Protein AF-A0A7N2MHR4-F1 (afdb_monomer_lite)

Foldseek 3Di:
DDLVPFALAEEEEEAQVQAPLSVVVVVLDDDPVDHLSYDYYYDDPVDLPDPPPVGQHQEYEADQGPAHDPCQVLRLLSQHAYEYADHPDDDPVNLPQADLQQHPYAHSVPRSNSSSLVSVVCVVVVVSSNRNHDDDDPPDDRDDLSVLQVPDDDPSNVVSVVPPDPDDDPDDPDPDDRPDDPVVVVVRVVSSVVSNVVSVD

Secondary structure (DSSP, 8-state):
--GGGSEEEEEEEE-GGG-HHHHHHGGGS-BTTB--SEEEEE--TT--------S-EEEEEE---SS--THHHHHHHTTSEEEEE--S---TTGGGPPBTTTBEEE-STTHHHHHHHHHHHHHH-HHHHGGG-----TTPPP--HHHHHSS--HHHHHHHHHTS--S--SSPPP-PPPSS-HHHHHHHHHHHHHHHHTT--

Structure (mmCIF, N/CA/C/O backbone):
data_AF-A0A7N2MHR4-F1
#
_entry.id   AF-A0A7N2MHR4-F1
#
loop_
_atom_site.group_PDB
_atom_site.id
_atom_site.type_symbol
_atom_site.label_atom_id
_atom_site.label_alt_id
_atom_site.label_comp_id
_atom_site.label_asym_id
_atom_site.label_entity_id
_atom_site.label_seq_id
_atom_site.pdbx_PDB_ins_code
_atom_site.Cartn_x
_atom_site.Cartn_y
_atom_site.Cartn_z
_atom_site.occupancy
_atom_site.B_iso_or_equiv
_atom_site.auth_seq_id
_atom_site.auth_comp_id
_atom_site.auth_asym_id
_atom_site.auth_atom_id
_atom_site.pdbx_PDB_model_num
ATOM 1 N N . MET A 1 1 ? -8.030 -20.738 -1.170 1.00 57.34 1 MET A N 1
ATOM 2 C CA . MET A 1 1 ? -8.748 -20.205 0.009 1.00 57.34 1 MET A CA 1
ATOM 3 C C . MET A 1 1 ? -9.613 -19.041 -0.451 1.00 57.34 1 MET A C 1
ATOM 5 O O . MET A 1 1 ? -9.134 -18.249 -1.255 1.00 57.34 1 MET A O 1
ATOM 9 N N . GLY A 1 2 ? -10.882 -18.971 -0.039 1.00 70.38 2 GLY A N 1
ATOM 10 C CA . GLY A 1 2 ? -11.762 -17.861 -0.424 1.00 70.38 2 GLY A CA 1
ATOM 11 C C . GLY A 1 2 ? -11.325 -16.549 0.233 1.00 70.38 2 GLY A C 1
ATOM 12 O O . GLY A 1 2 ? -10.837 -16.568 1.359 1.00 70.38 2 GLY A O 1
ATOM 13 N N . TRP A 1 3 ? -11.506 -15.416 -0.452 1.00 78.31 3 TRP A N 1
ATOM 14 C CA . TRP A 1 3 ? -11.105 -14.090 0.045 1.00 78.31 3 TRP A CA 1
ATOM 15 C C . TRP A 1 3 ? -11.616 -13.784 1.458 1.00 78.31 3 TRP A C 1
ATOM 17 O O . TRP A 1 3 ? -10.877 -13.288 2.297 1.00 78.31 3 TRP A O 1
ATOM 27 N N . MET A 1 4 ? -12.871 -14.135 1.734 1.00 82.88 4 MET A N 1
ATOM 28 C CA . MET A 1 4 ? -13.536 -13.855 3.010 1.00 82.88 4 MET A CA 1
ATOM 29 C C . MET A 1 4 ? -12.957 -14.635 4.199 1.00 82.88 4 MET A C 1
ATOM 31 O O . MET A 1 4 ? -13.260 -14.291 5.336 1.00 82.88 4 MET A O 1
ATOM 35 N N . ALA A 1 5 ? -12.150 -15.669 3.939 1.00 82.81 5 ALA A N 1
ATOM 36 C CA . ALA A 1 5 ? -11.476 -16.480 4.952 1.00 82.81 5 ALA A CA 1
ATOM 37 C C . ALA A 1 5 ? -10.029 -16.021 5.222 1.00 82.81 5 ALA A C 1
ATOM 39 O O . ALA A 1 5 ? -9.296 -16.703 5.932 1.00 82.81 5 ALA A O 1
ATOM 40 N N . ARG A 1 6 ? -9.596 -14.915 4.605 1.00 85.88 6 ARG A N 1
ATOM 41 C CA . ARG A 1 6 ? -8.273 -14.318 4.818 1.00 85.88 6 ARG A CA 1
ATOM 42 C C . ARG A 1 6 ? -8.238 -13.502 6.110 1.00 85.88 6 ARG A C 1
ATOM 44 O O . ARG A 1 6 ? -9.274 -13.055 6.596 1.00 85.88 6 ARG A O 1
ATOM 51 N N . GLU A 1 7 ? -7.033 -13.289 6.628 1.00 88.19 7 GLU A N 1
ATOM 52 C CA . GLU A 1 7 ? -6.818 -12.569 7.884 1.00 88.19 7 GLU A CA 1
ATOM 53 C C . GLU A 1 7 ? -7.174 -11.083 7.713 1.00 88.19 7 GLU A C 1
ATOM 55 O O . GLU A 1 7 ? -6.617 -10.441 6.817 1.00 88.19 7 GLU A O 1
ATOM 60 N N . PRO A 1 8 ? -8.055 -10.502 8.545 1.00 92.62 8 PRO A N 1
ATOM 61 C CA . PRO A 1 8 ? -8.540 -9.129 8.406 1.00 92.62 8 PRO A CA 1
ATOM 62 C C . PRO A 1 8 ? -7.527 -8.067 8.880 1.00 92.62 8 PRO A C 1
ATOM 64 O O . PRO A 1 8 ? -7.922 -7.041 9.428 1.00 92.62 8 PRO A O 1
ATOM 67 N N . TYR A 1 9 ? -6.232 -8.304 8.658 1.00 91.38 9 TYR A N 1
ATOM 68 C CA . TYR A 1 9 ? -5.116 -7.428 9.021 1.00 91.38 9 TYR A CA 1
ATOM 69 C C . TYR A 1 9 ? -4.382 -6.909 7.785 1.00 91.38 9 TYR A C 1
ATOM 71 O O . TYR A 1 9 ? -4.329 -7.563 6.733 1.00 91.38 9 TYR A O 1
ATOM 79 N N . ALA A 1 10 ? -3.774 -5.733 7.934 1.00 92.81 10 ALA A N 1
ATOM 80 C CA . ALA A 1 10 ? -2.795 -5.232 6.989 1.00 92.81 10 ALA A CA 1
ATOM 81 C C . ALA A 1 10 ? -1.430 -5.872 7.221 1.00 92.81 10 ALA A C 1
ATOM 83 O O . ALA A 1 10 ? -0.998 -6.058 8.351 1.00 92.81 10 ALA A O 1
ATOM 84 N N . TYR A 1 11 ? -0.738 -6.203 6.138 1.00 91.25 11 TYR A N 1
ATOM 85 C CA . TYR A 1 11 ? 0.554 -6.870 6.193 1.00 91.25 11 TYR A CA 1
ATOM 86 C C . TYR A 1 11 ? 1.609 -6.100 5.409 1.00 91.25 11 TYR A C 1
ATOM 88 O O . TYR A 1 11 ? 1.387 -5.713 4.257 1.00 91.25 11 TYR A O 1
ATOM 96 N N . TRP A 1 12 ? 2.788 -5.960 6.010 1.00 90.81 12 TRP A N 1
ATOM 97 C CA . TRP A 1 12 ? 3.992 -5.507 5.330 1.00 90.81 12 TRP A CA 1
ATOM 98 C C . TRP A 1 12 ? 5.206 -6.331 5.738 1.00 90.81 12 TRP A C 1
ATOM 100 O O . TRP A 1 12 ? 5.382 -6.685 6.906 1.00 90.81 12 TRP A O 1
ATOM 110 N N . LYS A 1 13 ? 6.096 -6.564 4.776 1.00 85.62 13 LYS A N 1
ATOM 111 C CA . LYS A 1 13 ? 7.422 -7.114 5.027 1.00 85.62 13 LYS A CA 1
ATOM 112 C C . LYS A 1 13 ? 8.440 -6.478 4.093 1.00 85.62 13 LYS A C 1
ATOM 114 O O . LYS A 1 13 ? 8.203 -6.380 2.891 1.00 85.62 13 LYS A O 1
ATOM 119 N N . GLY A 1 14 ? 9.589 -6.088 4.630 1.00 81.00 14 GLY A N 1
ATOM 120 C CA . GLY A 1 14 ? 10.679 -5.552 3.821 1.00 81.00 14 GLY A CA 1
ATOM 121 C C . GLY A 1 14 ? 11.867 -5.093 4.651 1.00 81.00 14 GLY A C 1
ATOM 122 O O . GLY A 1 14 ? 11.859 -5.188 5.873 1.00 81.00 14 GLY A O 1
ATOM 123 N N . ASN A 1 15 ? 12.910 -4.603 3.983 1.00 83.81 15 ASN A N 1
ATOM 124 C CA . ASN A 1 15 ? 14.081 -4.039 4.652 1.00 83.81 15 ASN A CA 1
ATOM 125 C C . ASN A 1 15 ? 13.785 -2.584 5.082 1.00 83.81 15 ASN A C 1
ATOM 127 O O . ASN A 1 15 ? 13.625 -1.737 4.198 1.00 83.81 15 ASN A O 1
ATOM 131 N N . PRO A 1 16 ? 13.695 -2.266 6.390 1.00 85.12 16 PRO A N 1
ATOM 132 C CA . PRO A 1 16 ? 13.439 -0.904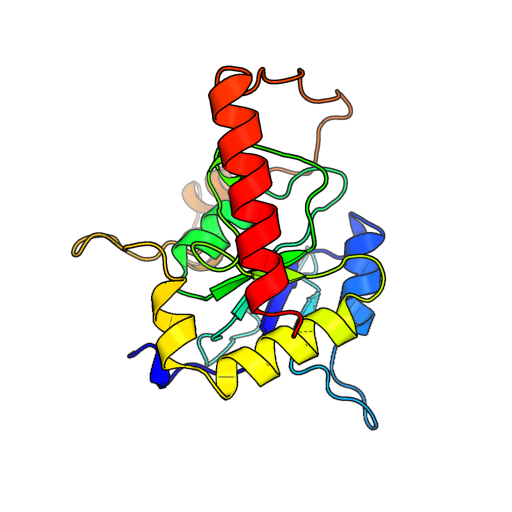 6.851 1.00 85.12 16 PRO A CA 1
ATOM 133 C C . PRO A 1 16 ? 14.675 0.003 6.769 1.00 85.12 16 PRO A C 1
ATOM 135 O O . PRO A 1 16 ? 14.534 1.219 6.725 1.00 85.12 16 PRO A O 1
ATOM 138 N N . SER A 1 17 ? 15.889 -0.549 6.699 1.00 82.88 17 SER A N 1
ATOM 139 C CA . SER A 1 17 ? 17.135 0.229 6.725 1.00 82.88 17 SER A CA 1
ATOM 140 C C . SER A 1 17 ? 17.367 1.070 5.467 1.00 82.88 17 SER A C 1
ATOM 142 O O . SER A 1 17 ? 18.195 1.972 5.487 1.00 82.88 17 SER A O 1
ATOM 144 N N . VAL A 1 18 ? 16.636 0.805 4.380 1.00 81.31 18 VAL A N 1
ATOM 145 C CA . VAL A 1 18 ? 16.833 1.477 3.083 1.00 81.31 18 VAL A CA 1
ATOM 146 C C . VAL A 1 18 ? 16.156 2.849 2.979 1.00 81.31 18 VAL A C 1
ATOM 148 O O . VAL A 1 18 ? 16.455 3.596 2.049 1.00 81.31 18 VAL A O 1
ATOM 151 N N . ALA A 1 19 ? 15.211 3.177 3.871 1.00 84.19 19 ALA A N 1
ATOM 152 C CA . ALA A 1 19 ? 14.485 4.447 3.826 1.00 84.19 19 ALA A CA 1
ATOM 153 C C . ALA A 1 19 ? 13.835 4.811 5.165 1.00 84.19 19 ALA A C 1
ATOM 155 O O . ALA A 1 19 ? 13.233 3.957 5.817 1.00 84.19 19 ALA A O 1
ATOM 156 N N . LEU A 1 20 ? 13.859 6.101 5.517 1.00 86.56 20 LEU A N 1
ATOM 157 C CA . LEU A 1 20 ? 13.240 6.623 6.742 1.00 86.56 20 LEU A CA 1
ATOM 158 C C . LEU A 1 20 ? 11.740 6.296 6.821 1.00 86.56 20 LEU A C 1
ATOM 160 O O . LEU A 1 20 ? 11.267 5.835 7.854 1.00 86.56 20 LEU A O 1
ATOM 164 N N . ILE A 1 21 ? 11.009 6.432 5.711 1.00 88.12 21 ILE A N 1
ATOM 165 C CA . ILE A 1 21 ? 9.566 6.148 5.656 1.00 88.12 21 ILE A CA 1
ATOM 166 C C . ILE A 1 21 ? 9.244 4.692 6.051 1.00 88.12 21 ILE A C 1
ATOM 168 O O . ILE A 1 21 ? 8.245 4.428 6.721 1.00 88.12 21 ILE A O 1
ATOM 172 N N . LYS A 1 22 ? 10.127 3.739 5.716 1.00 89.81 22 LYS A N 1
ATOM 173 C CA . LYS A 1 22 ? 9.984 2.330 6.109 1.00 89.81 22 LYS A CA 1
ATOM 174 C C . LYS A 1 22 ? 10.321 2.107 7.580 1.00 89.81 22 LYS A C 1
ATOM 176 O O . LYS A 1 22 ? 9.670 1.289 8.222 1.00 89.81 22 LYS A O 1
ATOM 181 N N . GLN A 1 23 ? 11.292 2.838 8.130 1.00 88.31 23 GLN A N 1
ATOM 182 C CA . GLN A 1 23 ? 11.566 2.819 9.573 1.00 88.31 23 GLN A CA 1
ATOM 183 C C . GLN A 1 23 ? 10.373 3.350 10.371 1.00 88.31 23 GLN A C 1
ATOM 185 O O . GLN A 1 23 ? 10.037 2.804 11.418 1.00 88.31 23 GLN A O 1
ATOM 190 N N . GLU A 1 24 ? 9.696 4.381 9.869 1.00 91.88 24 GLU A N 1
ATOM 191 C CA . GLU A 1 24 ? 8.474 4.892 10.488 1.00 91.88 24 GLU A CA 1
ATOM 192 C C . GLU A 1 24 ? 7.329 3.881 10.435 1.00 91.88 24 GLU A C 1
ATOM 194 O O . GLU A 1 24 ? 6.620 3.735 11.427 1.00 91.88 24 GLU A O 1
ATOM 199 N N . LEU A 1 25 ? 7.177 3.139 9.331 1.00 92.31 25 LEU A N 1
ATOM 200 C CA . LEU A 1 25 ? 6.158 2.089 9.223 1.00 92.31 25 LEU A CA 1
ATOM 201 C C . LEU A 1 25 ? 6.332 0.994 10.288 1.00 92.31 25 LEU A C 1
ATOM 203 O O . LEU A 1 25 ? 5.337 0.462 10.775 1.00 92.31 25 LEU A O 1
ATOM 207 N N . MET A 1 26 ? 7.567 0.695 10.710 1.00 91.00 26 MET A N 1
ATOM 208 C CA . MET A 1 26 ? 7.822 -0.270 11.792 1.00 91.00 26 MET A CA 1
ATOM 209 C C . MET A 1 26 ? 7.149 0.124 13.114 1.00 91.00 26 MET A C 1
ATOM 211 O O . MET A 1 26 ? 6.826 -0.751 13.914 1.00 91.00 26 MET A O 1
ATOM 215 N N . LYS A 1 27 ? 6.894 1.420 13.337 1.00 91.00 27 LYS A N 1
ATOM 216 C CA . LYS A 1 27 ? 6.197 1.924 14.532 1.00 91.00 27 LYS A CA 1
ATOM 217 C C . LYS A 1 27 ? 4.695 1.619 14.520 1.00 91.00 27 LYS A C 1
ATOM 219 O O . LYS A 1 27 ? 4.046 1.781 15.546 1.00 91.00 27 LYS A O 1
ATOM 224 N N . CYS A 1 28 ? 4.145 1.184 13.384 1.00 91.25 28 CYS A N 1
ATOM 225 C CA . CYS A 1 28 ? 2.746 0.779 13.266 1.00 91.25 28 CYS A CA 1
ATOM 226 C C . CYS A 1 28 ? 2.506 -0.685 13.669 1.00 91.25 28 CYS A C 1
ATOM 228 O O . CYS A 1 28 ? 1.385 -1.165 13.525 1.00 91.25 28 CYS A O 1
ATOM 230 N N . ASN A 1 29 ? 3.529 -1.409 14.130 1.00 87.12 29 ASN A N 1
ATOM 231 C CA . ASN A 1 29 ? 3.339 -2.757 14.654 1.00 87.12 29 ASN A CA 1
ATOM 232 C C . ASN A 1 29 ? 2.579 -2.727 15.994 1.00 87.12 29 ASN A C 1
ATOM 234 O O . ASN A 1 29 ? 2.545 -1.695 16.670 1.00 87.12 29 ASN A O 1
ATOM 238 N N . VAL A 1 30 ? 1.983 -3.857 16.377 1.00 85.88 30 VAL A N 1
ATOM 239 C CA . VAL A 1 30 ? 1.243 -3.974 17.641 1.00 85.88 30 VAL A CA 1
ATOM 240 C C . VAL A 1 30 ? 2.148 -3.693 18.848 1.00 85.88 30 VAL A C 1
ATOM 242 O O . VAL A 1 30 ? 3.310 -4.104 18.887 1.00 85.88 30 VAL A O 1
ATOM 245 N N . SER A 1 31 ? 1.603 -2.986 19.832 1.00 83.88 31 SER A N 1
ATOM 246 C CA . SER A 1 31 ? 2.209 -2.735 21.144 1.00 83.88 31 SER A CA 1
ATOM 247 C C . SER A 1 31 ? 1.196 -3.058 22.244 1.00 83.88 31 SER A C 1
ATOM 249 O O . SER A 1 31 ? 0.004 -3.146 21.953 1.00 83.88 31 SER A O 1
ATOM 251 N N . ASP A 1 32 ? 1.639 -3.172 23.499 1.00 79.50 32 ASP A N 1
ATOM 252 C CA . ASP A 1 32 ? 0.784 -3.574 24.633 1.00 79.50 32 ASP A CA 1
ATOM 253 C C . ASP A 1 32 ? -0.496 -2.731 24.785 1.00 79.50 32 ASP A C 1
ATOM 255 O O . ASP A 1 32 ? -1.523 -3.231 25.236 1.00 79.50 32 ASP A O 1
ATOM 259 N N . ASN A 1 33 ? -0.449 -1.461 24.371 1.00 83.06 33 ASN A N 1
ATOM 260 C CA . ASN A 1 33 ? -1.549 -0.509 24.529 1.00 83.06 33 ASN A CA 1
ATOM 261 C C . ASN A 1 33 ? -2.212 -0.097 23.206 1.00 83.06 33 ASN A C 1
ATOM 263 O O . ASN A 1 33 ? -3.193 0.645 23.227 1.00 83.06 33 ASN A O 1
ATOM 267 N N . GLN A 1 34 ? -1.670 -0.507 22.055 1.00 87.88 34 GLN A N 1
ATOM 268 C CA . GLN A 1 34 ? -2.110 0.005 20.758 1.00 87.88 34 GLN A CA 1
ATOM 269 C C . GLN A 1 34 ? -1.962 -1.047 19.659 1.00 87.88 34 GLN A C 1
ATOM 271 O O . GLN A 1 34 ? -0.847 -1.465 19.336 1.00 87.88 34 GLN A O 1
ATOM 276 N N . ASP A 1 35 ? -3.089 -1.378 19.025 1.00 91.00 35 ASP A N 1
ATOM 277 C CA . ASP A 1 35 ? -3.151 -2.187 17.809 1.00 91.00 35 ASP A CA 1
ATOM 278 C C . ASP A 1 35 ? -3.680 -1.363 16.622 1.00 91.00 35 ASP A C 1
ATOM 280 O O . ASP A 1 35 ? -4.810 -0.848 16.613 1.00 91.00 35 ASP A O 1
ATOM 284 N N . TRP A 1 36 ? -2.834 -1.234 15.602 1.00 91.31 36 TRP A N 1
ATOM 285 C CA . TRP A 1 36 ? -3.125 -0.544 14.345 1.00 91.31 36 TRP A CA 1
ATOM 286 C C . TRP A 1 36 ? -3.769 -1.449 13.286 1.00 91.31 36 TRP A C 1
ATOM 288 O O . TRP A 1 36 ? -3.970 -1.008 12.157 1.00 91.31 36 TRP A O 1
ATOM 298 N N . ASN A 1 37 ? -4.090 -2.697 13.633 1.00 92.88 37 ASN A N 1
ATOM 299 C CA . ASN A 1 37 ? -4.540 -3.741 12.716 1.00 92.88 37 ASN A CA 1
ATOM 300 C C . ASN A 1 37 ? -3.540 -4.000 11.578 1.00 92.88 37 ASN A C 1
ATOM 302 O O . ASN A 1 37 ? -3.910 -4.267 10.430 1.00 92.88 37 ASN A O 1
ATOM 306 N N . ALA A 1 38 ? -2.249 -3.903 11.908 1.00 92.62 38 ALA A N 1
ATOM 307 C CA . ALA A 1 38 ? -1.143 -4.026 10.973 1.00 92.62 38 ALA A CA 1
ATOM 308 C C . ALA A 1 38 ? -0.031 -4.924 11.531 1.00 92.62 38 ALA A C 1
ATOM 310 O O . ALA A 1 38 ? 0.484 -4.702 12.623 1.00 92.62 38 ALA A O 1
ATOM 311 N N . SER A 1 39 ? 0.380 -5.913 10.743 1.00 90.62 39 SER A N 1
ATOM 312 C CA . SER A 1 39 ? 1.519 -6.785 11.015 1.00 90.62 39 SER A CA 1
ATOM 313 C C . SER A 1 39 ? 2.690 -6.379 10.120 1.00 90.62 39 SER A C 1
ATOM 315 O O . SER A 1 39 ? 2.665 -6.586 8.902 1.00 90.62 39 SER A O 1
ATOM 317 N N . VAL A 1 40 ? 3.714 -5.774 10.724 1.00 90.06 40 VAL A N 1
ATOM 318 C CA . VAL A 1 40 ? 4.854 -5.178 10.013 1.00 90.06 40 VAL A CA 1
ATOM 319 C C . VAL A 1 40 ? 6.139 -5.910 10.401 1.00 90.06 40 VAL A C 1
ATOM 321 O O . VAL A 1 40 ? 6.545 -5.894 11.560 1.00 90.06 40 VAL A O 1
ATOM 324 N N . TYR A 1 41 ? 6.799 -6.543 9.428 1.00 84.88 41 TYR A N 1
ATOM 325 C CA . TYR A 1 41 ? 7.979 -7.380 9.664 1.00 84.88 41 TYR A CA 1
ATOM 326 C C . TYR A 1 41 ? 9.228 -6.854 8.952 1.00 84.88 41 TYR A C 1
ATOM 328 O O . TYR A 1 41 ? 9.231 -6.627 7.741 1.00 84.88 41 TYR A O 1
ATOM 336 N N . ALA A 1 42 ? 10.335 -6.740 9.687 1.00 81.75 42 ALA A N 1
ATOM 337 C CA . ALA A 1 42 ? 11.634 -6.440 9.099 1.00 81.75 42 ALA A CA 1
ATOM 338 C C . ALA A 1 42 ? 12.225 -7.692 8.428 1.00 81.75 42 ALA A C 1
ATOM 340 O O . ALA A 1 42 ? 12.323 -8.757 9.038 1.00 81.75 42 ALA A O 1
ATOM 341 N N . GLN A 1 43 ? 12.642 -7.566 7.170 1.00 72.25 43 GLN A N 1
ATOM 342 C CA . GLN A 1 43 ? 13.395 -8.594 6.459 1.00 72.25 43 GLN A CA 1
ATOM 343 C C . GLN A 1 43 ? 14.894 -8.328 6.616 1.00 72.25 43 GLN A C 1
ATOM 345 O O . GLN A 1 43 ? 15.416 -7.356 6.071 1.00 72.25 43 GLN A O 1
ATOM 350 N N . VAL A 1 44 ? 15.575 -9.202 7.360 1.00 61.56 44 VAL A N 1
ATOM 351 C CA . VAL A 1 44 ? 17.025 -9.136 7.592 1.00 61.56 44 VAL A CA 1
ATOM 352 C C . VAL A 1 44 ? 17.754 -9.918 6.492 1.00 61.56 44 VAL A C 1
ATOM 354 O O . VAL A 1 44 ? 17.375 -11.040 6.162 1.00 61.56 44 VAL A O 1
ATOM 357 N N . ALA A 1 45 ? 18.803 -9.325 5.913 1.00 51.69 45 ALA A N 1
ATOM 358 C CA . ALA A 1 45 ? 19.509 -9.819 4.721 1.00 51.69 45 ALA A CA 1
ATOM 359 C C . ALA A 1 45 ? 20.084 -11.248 4.841 1.00 51.69 45 ALA A C 1
ATOM 361 O O . ALA A 1 45 ? 20.287 -11.918 3.833 1.00 51.69 45 ALA A O 1
ATOM 362 N N . THR A 1 46 ? 20.326 -11.732 6.058 1.00 43.94 46 THR A N 1
ATOM 363 C CA . THR A 1 46 ? 20.923 -13.050 6.333 1.00 43.94 46 THR A CA 1
ATOM 364 C C . THR A 1 46 ? 19.908 -14.188 6.428 1.00 43.94 46 THR A C 1
ATOM 366 O O . THR A 1 46 ? 20.296 -15.352 6.481 1.00 43.94 46 THR A O 1
ATOM 369 N N . SER A 1 47 ? 18.608 -13.889 6.426 1.00 44.97 47 SER A N 1
ATOM 370 C CA . SER A 1 47 ? 17.538 -14.872 6.600 1.00 44.97 47 SER A CA 1
ATOM 371 C C . SER A 1 47 ? 16.522 -14.770 5.458 1.00 44.97 47 SER A C 1
ATOM 373 O O . SER A 1 47 ? 15.508 -14.084 5.541 1.00 44.97 47 SER A O 1
ATOM 375 N N . ILE A 1 48 ? 16.751 -15.539 4.383 1.00 45.84 48 ILE A N 1
ATOM 376 C CA . ILE A 1 48 ? 15.690 -15.902 3.413 1.00 45.84 48 ILE A CA 1
ATOM 377 C C . ILE A 1 48 ? 14.720 -16.924 4.050 1.00 45.84 48 ILE A C 1
ATOM 379 O O . ILE A 1 48 ? 13.789 -17.418 3.417 1.00 45.84 48 ILE A O 1
ATOM 383 N N . THR A 1 49 ? 14.896 -17.261 5.330 1.00 43.22 49 THR A N 1
ATOM 384 C CA . THR A 1 49 ? 13.885 -17.982 6.093 1.00 43.22 49 THR A CA 1
ATOM 385 C C . THR A 1 49 ? 12.620 -17.141 6.136 1.00 43.22 49 THR A C 1
ATOM 387 O O . THR A 1 49 ? 12.583 -16.046 6.699 1.00 43.22 49 THR A O 1
ATOM 390 N N . ARG A 1 50 ? 11.568 -17.668 5.502 1.00 47.38 50 ARG A N 1
ATOM 391 C CA . ARG A 1 50 ? 10.193 -17.219 5.701 1.00 47.38 50 ARG A CA 1
ATOM 392 C C . ARG A 1 50 ? 9.981 -17.005 7.210 1.00 47.38 50 ARG A C 1
ATOM 394 O O . ARG A 1 50 ? 10.105 -17.983 7.945 1.00 47.38 50 ARG A O 1
ATOM 401 N N . PRO A 1 51 ? 9.561 -15.824 7.698 1.00 49.22 51 PRO A N 1
ATOM 402 C CA . PRO A 1 51 ? 8.528 -15.870 8.712 1.00 49.22 51 PRO A CA 1
ATOM 403 C C . PRO A 1 51 ? 7.375 -16.592 8.014 1.00 49.22 51 PRO A C 1
ATOM 405 O O . PRO A 1 51 ? 6.801 -16.075 7.055 1.00 49.22 51 PRO A O 1
ATOM 408 N N . TYR A 1 52 ? 7.180 -17.865 8.352 1.00 46.31 52 TYR A N 1
ATOM 409 C CA . TYR A 1 52 ? 6.034 -18.622 7.881 1.00 46.31 52 TYR A CA 1
ATOM 410 C C . TYR A 1 52 ? 4.812 -17.843 8.351 1.00 46.31 52 TYR A C 1
ATOM 412 O O . TYR A 1 52 ? 4.554 -17.778 9.548 1.00 46.31 52 TYR A O 1
ATOM 420 N N . VAL A 1 53 ? 4.133 -17.169 7.425 1.00 54.41 53 VAL A N 1
ATOM 421 C CA . VAL A 1 53 ? 2.854 -16.532 7.707 1.00 54.41 53 VAL A CA 1
ATOM 422 C C . VAL A 1 53 ? 1.816 -17.605 7.378 1.00 54.41 53 VAL A C 1
ATOM 424 O O . VAL A 1 53 ? 1.624 -17.893 6.196 1.00 54.41 53 VAL A O 1
ATOM 427 N N . PRO A 1 54 ? 1.204 -18.275 8.375 1.00 57.75 54 PRO A N 1
ATOM 428 C CA . PRO A 1 54 ? 0.260 -19.370 8.129 1.00 57.75 54 PRO A CA 1
ATOM 429 C C . PRO A 1 54 ? -1.035 -18.907 7.449 1.00 57.75 54 PRO A C 1
ATOM 431 O O . PRO A 1 54 ? -1.882 -19.729 7.108 1.00 57.75 54 PRO A O 1
ATOM 434 N N . TYR A 1 55 ? -1.198 -17.598 7.262 1.00 70.19 55 TYR A N 1
ATOM 435 C CA . TYR A 1 55 ? -2.405 -16.952 6.784 1.00 70.19 55 TYR A CA 1
ATOM 436 C C . TYR A 1 55 ? -2.112 -16.028 5.600 1.00 70.19 55 TYR A C 1
ATOM 438 O O . TYR A 1 55 ? -1.024 -15.470 5.449 1.00 70.19 55 TYR A O 1
ATOM 446 N N . THR A 1 56 ? -3.115 -15.849 4.742 1.00 80.12 56 THR A N 1
ATOM 447 C CA . THR A 1 56 ? -3.078 -14.845 3.676 1.00 80.12 56 THR A CA 1
ATOM 448 C C . THR A 1 56 ? -3.768 -13.576 4.180 1.00 80.12 56 THR A C 1
ATOM 450 O O . THR A 1 56 ? -4.915 -13.683 4.611 1.00 80.12 56 THR A O 1
ATOM 453 N N . PRO A 1 57 ? -3.127 -12.396 4.142 1.00 86.12 57 PRO A N 1
ATOM 454 C CA . PRO A 1 57 ? -3.715 -11.160 4.656 1.00 86.12 57 PRO A CA 1
ATOM 455 C C . PRO A 1 57 ? -4.744 -10.553 3.693 1.00 86.12 57 PRO A C 1
ATOM 457 O O . PRO A 1 57 ? -4.627 -10.678 2.465 1.00 86.12 57 PRO A O 1
ATOM 460 N N . MET A 1 58 ? -5.733 -9.853 4.250 1.00 88.75 58 MET A N 1
ATOM 461 C CA . MET A 1 58 ? -6.734 -9.096 3.495 1.00 88.75 58 MET A CA 1
ATOM 462 C C . MET A 1 58 ? -6.194 -7.771 2.940 1.00 88.75 58 MET A C 1
ATOM 464 O O . MET A 1 58 ? -6.687 -7.271 1.931 1.00 88.75 58 MET A O 1
ATOM 468 N N . TYR A 1 59 ? -5.161 -7.201 3.548 1.00 91.31 59 TYR A N 1
A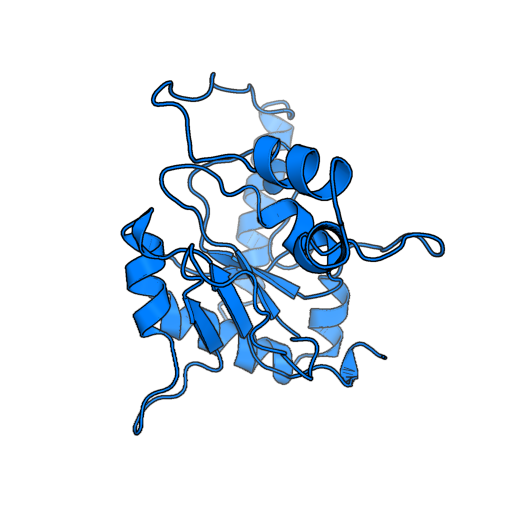TOM 469 C CA . TYR A 1 59 ? -4.587 -5.950 3.067 1.00 91.31 59 TYR A CA 1
ATOM 470 C C . TYR A 1 59 ? -3.074 -6.099 2.973 1.00 91.31 59 TYR A C 1
ATOM 472 O O . TYR A 1 59 ? -2.432 -6.664 3.860 1.00 91.31 59 TYR A O 1
ATOM 480 N N . LYS A 1 60 ? -2.493 -5.620 1.877 1.00 91.25 60 LYS A N 1
ATOM 481 C CA . LYS A 1 60 ? -1.043 -5.568 1.692 1.00 91.25 60 LYS A CA 1
ATOM 482 C C . LYS A 1 60 ? -0.622 -4.123 1.530 1.00 91.25 60 LYS A C 1
ATOM 484 O O . LYS A 1 60 ? -1.136 -3.414 0.669 1.00 91.25 60 LYS A O 1
ATOM 489 N N . ILE A 1 61 ? 0.312 -3.708 2.374 1.00 92.81 61 ILE A N 1
ATOM 490 C CA . ILE A 1 61 ? 0.791 -2.334 2.400 1.00 92.81 61 ILE A CA 1
ATOM 491 C C . ILE A 1 61 ? 1.891 -2.192 1.353 1.00 92.81 61 ILE A C 1
ATOM 493 O O . ILE A 1 61 ? 2.873 -2.934 1.370 1.00 92.81 61 ILE A O 1
ATOM 497 N N . TYR A 1 62 ? 1.740 -1.220 0.464 1.00 92.06 62 TYR A N 1
ATOM 498 C CA . TYR A 1 62 ? 2.819 -0.731 -0.378 1.00 92.06 62 TYR A CA 1
ATOM 499 C C . TYR A 1 62 ? 3.407 0.536 0.236 1.00 92.06 62 TYR A C 1
ATOM 501 O O . TYR A 1 62 ? 2.678 1.422 0.680 1.00 92.06 62 TYR A O 1
ATOM 509 N N . ILE A 1 63 ? 4.734 0.612 0.256 1.00 91.50 63 ILE A N 1
ATOM 510 C CA . ILE A 1 63 ? 5.475 1.778 0.720 1.00 91.50 63 ILE A CA 1
ATOM 511 C C . ILE A 1 63 ? 6.791 1.882 -0.048 1.00 91.50 63 ILE A C 1
ATOM 513 O O . ILE A 1 63 ? 7.494 0.889 -0.280 1.00 91.50 63 ILE A O 1
ATOM 517 N N . GLU A 1 64 ? 7.126 3.108 -0.420 1.00 88.31 64 GLU A N 1
ATOM 518 C CA . GLU A 1 64 ? 8.346 3.437 -1.144 1.00 88.31 64 GLU A CA 1
ATOM 519 C C . GLU A 1 64 ? 9.604 3.220 -0.291 1.00 88.31 64 GLU A C 1
ATOM 521 O O . GLU A 1 64 ? 9.560 3.076 0.933 1.00 88.31 64 GLU A O 1
ATOM 526 N N . GLY A 1 65 ? 10.747 3.121 -0.966 1.00 83.56 65 GLY A N 1
ATOM 527 C CA . GLY A 1 65 ? 12.069 3.081 -0.348 1.00 83.56 65 GLY A CA 1
ATOM 528 C C . GLY A 1 65 ? 12.802 4.398 -0.572 1.00 83.56 65 GLY A C 1
ATOM 529 O O . GLY A 1 65 ? 12.229 5.471 -0.430 1.00 83.56 65 GLY A O 1
ATOM 530 N N . SER A 1 66 ? 14.082 4.318 -0.938 1.00 78.69 66 SER A N 1
ATOM 531 C CA . SER A 1 66 ? 14.828 5.498 -1.392 1.00 78.69 66 SER A CA 1
ATOM 532 C C . SER A 1 66 ? 14.313 6.012 -2.754 1.00 78.69 66 SER A C 1
ATOM 534 O O . SER A 1 66 ? 14.541 7.166 -3.095 1.00 78.69 66 SER A O 1
ATOM 536 N N . ALA A 1 67 ? 13.584 5.167 -3.495 1.00 80.31 67 ALA A N 1
ATOM 537 C CA . ALA A 1 67 ? 12.799 5.491 -4.689 1.00 80.31 67 ALA A CA 1
ATOM 538 C C . ALA A 1 67 ? 11.506 4.635 -4.719 1.00 80.31 67 ALA A C 1
ATOM 540 O O . ALA A 1 67 ? 11.107 4.089 -3.680 1.00 80.31 67 ALA A O 1
ATOM 541 N N . TRP A 1 68 ? 10.880 4.460 -5.894 1.00 79.69 68 TRP A N 1
ATOM 542 C CA . TRP A 1 68 ? 9.782 3.497 -6.079 1.00 79.69 68 TRP A CA 1
ATOM 543 C C . TRP A 1 68 ? 10.204 2.090 -5.632 1.00 79.69 68 TRP A C 1
ATOM 545 O O . TRP A 1 68 ? 11.380 1.717 -5.701 1.00 79.69 68 TRP A O 1
ATOM 555 N N . SER A 1 69 ? 9.256 1.286 -5.143 1.00 80.50 69 SER A N 1
ATOM 556 C CA . SER A 1 69 ? 9.557 -0.078 -4.710 1.00 80.50 69 SER A CA 1
ATOM 557 C C . SER A 1 69 ? 9.013 -1.111 -5.690 1.00 80.50 69 SER A C 1
ATOM 559 O O . SER A 1 69 ? 7.817 -1.216 -5.921 1.00 80.50 69 SER A O 1
ATOM 561 N N . VAL A 1 70 ? 9.893 -2.000 -6.155 1.00 79.00 70 VAL A N 1
ATOM 562 C CA . VAL A 1 70 ? 9.542 -3.147 -7.015 1.00 79.00 70 VAL A CA 1
ATOM 563 C C . VAL A 1 70 ? 8.514 -4.105 -6.407 1.00 79.00 70 VAL A C 1
ATOM 565 O O . VAL A 1 70 ? 8.001 -4.977 -7.106 1.00 79.00 70 VAL A O 1
ATOM 568 N N . SER A 1 71 ? 8.247 -3.984 -5.103 1.00 79.69 71 SER A N 1
ATOM 569 C CA . SER A 1 71 ? 7.270 -4.797 -4.380 1.00 79.69 71 SER A CA 1
ATOM 570 C C . SER A 1 71 ? 5.831 -4.551 -4.843 1.00 79.69 71 SER A C 1
ATOM 572 O O . SER A 1 71 ? 4.999 -5.446 -4.696 1.00 79.69 71 SER A O 1
ATOM 574 N N . GLU A 1 72 ? 5.542 -3.399 -5.459 1.00 85.50 72 GLU A N 1
ATOM 575 C CA . GLU A 1 72 ? 4.184 -3.009 -5.847 1.00 85.50 72 GLU A CA 1
ATOM 576 C C . GLU A 1 72 ? 3.511 -4.019 -6.777 1.00 85.50 72 GLU A C 1
ATOM 578 O O . GLU A 1 72 ? 2.423 -4.513 -6.482 1.00 85.50 72 GLU A O 1
ATOM 583 N N . LYS A 1 73 ? 4.192 -4.408 -7.861 1.00 82.44 73 LYS A N 1
ATOM 584 C CA . LYS A 1 73 ? 3.661 -5.371 -8.840 1.00 82.44 73 LYS A CA 1
ATOM 585 C C . LYS A 1 73 ? 3.291 -6.712 -8.201 1.00 82.44 73 LYS A C 1
ATOM 587 O O . LYS A 1 73 ? 2.309 -7.337 -8.592 1.00 82.44 73 LYS A O 1
ATOM 592 N N . TYR A 1 74 ? 4.054 -7.143 -7.195 1.00 78.12 74 TYR A N 1
ATOM 593 C CA . TYR A 1 74 ? 3.774 -8.375 -6.463 1.00 78.12 74 TYR A CA 1
ATOM 594 C C . TYR A 1 74 ? 2.590 -8.195 -5.514 1.00 78.12 74 TYR A C 1
ATOM 596 O O . TYR A 1 74 ? 1.750 -9.083 -5.427 1.00 78.12 74 TYR A O 1
ATOM 604 N N . ILE A 1 75 ? 2.476 -7.043 -4.846 1.00 83.62 75 ILE A N 1
ATOM 605 C CA . ILE A 1 75 ? 1.330 -6.712 -3.989 1.00 83.62 75 ILE A CA 1
ATOM 606 C C . ILE A 1 75 ? 0.029 -6.738 -4.799 1.00 83.62 75 ILE A C 1
ATOM 608 O O . ILE A 1 75 ? -0.911 -7.431 -4.404 1.00 83.62 75 ILE A O 1
ATOM 612 N N . LEU A 1 76 ? 0.017 -6.087 -5.966 1.00 82.00 76 LEU A N 1
ATOM 613 C CA . LEU A 1 76 ? -1.130 -6.056 -6.879 1.00 82.00 76 LEU A CA 1
ATOM 614 C C . LEU A 1 76 ? -1.527 -7.458 -7.376 1.00 82.00 76 LEU A C 1
ATOM 616 O O . LEU A 1 76 ? -2.705 -7.730 -7.601 1.00 82.00 76 LEU A O 1
ATOM 620 N N . ALA A 1 77 ? -0.567 -8.379 -7.503 1.00 77.69 77 ALA A N 1
ATOM 621 C CA . ALA A 1 77 ? -0.826 -9.751 -7.935 1.00 77.69 77 ALA A CA 1
ATOM 622 C C . ALA A 1 77 ? -1.453 -10.648 -6.845 1.00 77.69 77 ALA A C 1
ATOM 624 O O . ALA A 1 77 ? -2.028 -11.693 -7.168 1.00 77.69 77 ALA A O 1
ATOM 625 N N . CYS A 1 78 ? -1.384 -10.263 -5.564 1.00 74.44 78 CYS A N 1
ATOM 626 C CA . CYS A 1 78 ? -1.714 -11.150 -4.441 1.00 74.44 78 CYS A CA 1
ATOM 627 C C . CYS A 1 78 ? -3.220 -11.351 -4.170 1.00 74.44 78 CYS A C 1
ATOM 629 O O . CYS A 1 78 ? -3.607 -11.956 -3.167 1.00 74.44 78 CYS A O 1
ATOM 631 N N . ASP A 1 79 ? -4.101 -10.814 -5.029 1.00 79.19 79 ASP A N 1
ATOM 632 C CA . ASP A 1 79 ? -5.560 -10.735 -4.799 1.00 79.19 79 ASP A CA 1
ATOM 633 C C . ASP A 1 79 ? -5.915 -10.139 -3.419 1.00 79.19 79 ASP A C 1
ATOM 635 O O . ASP A 1 79 ? -7.031 -10.312 -2.936 1.00 79.19 79 ASP A O 1
ATOM 639 N N . SER A 1 80 ? -4.955 -9.441 -2.794 1.00 86.00 80 SER A N 1
ATOM 640 C CA . SER A 1 80 ? -5.136 -8.672 -1.574 1.00 86.00 80 SER A CA 1
ATOM 641 C C . SER A 1 80 ? -5.507 -7.237 -1.889 1.00 86.00 80 SER A C 1
ATOM 643 O O . SER A 1 80 ? -5.185 -6.739 -2.964 1.00 86.00 80 SER A O 1
ATOM 645 N N . VAL A 1 81 ? -6.186 -6.564 -0.963 1.00 89.06 81 VAL A N 1
ATOM 646 C CA . VAL A 1 81 ? -6.444 -5.132 -1.120 1.00 89.06 81 VAL A CA 1
ATOM 647 C C . VAL A 1 81 ? -5.113 -4.409 -1.002 1.00 89.06 81 VAL A C 1
ATOM 649 O O . VAL A 1 81 ? -4.399 -4.563 -0.008 1.00 89.06 81 VAL A O 1
ATOM 652 N N . SER A 1 82 ? -4.77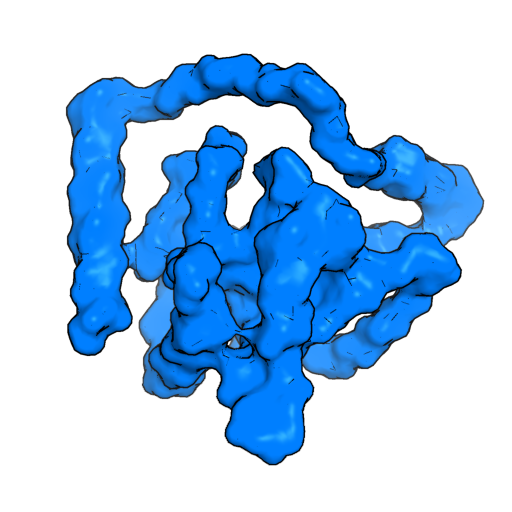5 -3.644 -2.030 1.00 90.62 82 SER A N 1
ATOM 653 C CA . SER A 1 82 ? -3.532 -2.887 -2.077 1.00 90.62 82 SER A CA 1
ATOM 654 C C . SER A 1 82 ? -3.711 -1.576 -1.319 1.00 90.62 82 SER A C 1
ATOM 656 O O . SER A 1 82 ? -4.402 -0.675 -1.792 1.00 90.62 82 SER A O 1
ATOM 658 N N . SER A 1 83 ? -3.100 -1.475 -0.142 1.00 92.19 83 SER A N 1
ATOM 659 C CA . SER A 1 83 ? -3.067 -0.261 0.675 1.00 92.19 83 SER A CA 1
ATOM 660 C C . SER A 1 83 ? -1.781 0.503 0.368 1.00 92.19 83 SER A C 1
ATOM 662 O O . SER A 1 83 ? -0.713 0.164 0.872 1.00 92.19 83 SER A O 1
ATOM 664 N N . LEU A 1 84 ? -1.859 1.504 -0.502 1.00 91.88 84 LEU A N 1
ATOM 665 C CA . LEU A 1 84 ? -0.711 2.272 -0.975 1.00 91.88 84 LEU A CA 1
ATOM 666 C C . LEU A 1 84 ? -0.486 3.472 -0.062 1.00 91.88 84 LEU A C 1
ATOM 668 O O . LEU A 1 84 ? -1.292 4.400 -0.054 1.00 91.88 84 LEU A O 1
ATOM 672 N N . VAL A 1 85 ? 0.628 3.489 0.675 1.00 91.44 85 VAL A N 1
ATOM 673 C CA . VAL A 1 85 ? 1.113 4.731 1.290 1.00 91.44 85 VAL A CA 1
ATOM 674 C C . VAL A 1 85 ? 1.374 5.716 0.162 1.00 91.44 85 VAL A C 1
ATOM 676 O O . VAL A 1 85 ? 2.117 5.380 -0.757 1.00 91.44 85 VAL A O 1
ATOM 679 N N . LYS A 1 86 ? 0.720 6.884 0.222 1.00 88.50 86 LYS A N 1
ATOM 680 C CA . LYS A 1 86 ? 0.650 7.869 -0.864 1.00 88.50 86 LYS A CA 1
ATOM 681 C C . LYS A 1 86 ? 2.017 8.016 -1.557 1.00 88.50 86 LYS A C 1
ATOM 683 O O . LYS A 1 86 ? 2.929 8.560 -0.929 1.00 88.50 86 LYS A O 1
ATOM 688 N N . PRO A 1 87 ? 2.161 7.519 -2.800 1.00 85.06 87 PRO A N 1
ATOM 689 C CA . PRO A 1 87 ? 3.453 7.471 -3.467 1.00 85.06 87 PRO A CA 1
ATOM 690 C C . PRO A 1 87 ? 3.885 8.860 -3.938 1.00 85.06 87 PRO A C 1
ATOM 692 O O . PRO A 1 87 ? 3.056 9.704 -4.296 1.00 85.06 87 PRO A O 1
ATOM 695 N N . HIS A 1 88 ? 5.195 9.084 -3.955 1.00 81.12 88 HIS A N 1
ATOM 696 C CA . HIS A 1 88 ? 5.815 10.229 -4.614 1.00 81.12 88 HIS A CA 1
ATOM 697 C C . HIS A 1 88 ? 6.242 9.887 -6.045 1.00 81.12 88 HIS A C 1
ATOM 699 O O . HIS A 1 88 ? 6.240 10.759 -6.917 1.00 81.12 88 HIS A O 1
ATOM 705 N N . TYR A 1 89 ? 6.590 8.626 -6.301 1.00 80.19 89 TYR A N 1
ATOM 706 C CA . TYR A 1 89 ? 7.042 8.144 -7.597 1.00 80.19 89 TYR A CA 1
ATOM 707 C C . TYR A 1 89 ? 5.888 7.480 -8.353 1.00 80.19 89 TYR A C 1
ATOM 709 O O . TYR A 1 89 ? 5.329 6.481 -7.910 1.00 80.19 89 TYR A O 1
ATOM 717 N N . TYR A 1 90 ? 5.568 8.022 -9.530 1.00 75.81 90 TYR A N 1
ATOM 718 C CA . TYR A 1 90 ? 4.550 7.475 -10.429 1.00 75.81 90 TYR A CA 1
ATOM 719 C C . TYR A 1 90 ? 5.204 6.697 -11.573 1.00 75.81 90 TYR A C 1
ATOM 721 O O . TYR A 1 90 ? 5.627 7.280 -12.582 1.00 75.81 90 TYR A O 1
ATOM 729 N N . ASP A 1 91 ? 5.270 5.381 -11.408 1.00 74.44 91 ASP A N 1
ATOM 730 C CA . ASP A 1 91 ? 5.639 4.424 -12.446 1.00 74.44 91 ASP A CA 1
ATOM 731 C C . ASP A 1 91 ? 4.476 4.135 -13.420 1.00 74.44 91 ASP A C 1
ATOM 733 O O . ASP A 1 91 ? 3.418 4.764 -13.388 1.00 74.44 91 ASP A O 1
ATOM 737 N N . PHE A 1 92 ? 4.671 3.197 -14.344 1.00 74.88 92 PHE A N 1
ATOM 738 C CA . PHE A 1 92 ? 3.646 2.875 -15.335 1.00 74.88 92 PHE A CA 1
ATOM 739 C C . PHE A 1 92 ? 2.427 2.126 -14.763 1.00 74.88 92 PHE A C 1
ATOM 741 O O . PHE A 1 92 ? 1.364 2.184 -15.378 1.00 74.88 92 PHE A O 1
ATOM 748 N N . PHE A 1 93 ? 2.551 1.442 -13.618 1.00 77.12 93 PHE A N 1
ATOM 749 C CA . PHE A 1 93 ? 1.434 0.749 -12.969 1.00 77.12 93 PHE A CA 1
ATOM 750 C C . PHE A 1 93 ? 0.596 1.724 -12.138 1.00 77.12 93 PHE A C 1
ATOM 752 O O . PHE A 1 93 ? -0.619 1.804 -12.318 1.00 77.12 93 PHE A O 1
ATOM 759 N N . THR A 1 94 ? 1.250 2.508 -11.283 1.00 78.94 94 THR A N 1
ATOM 760 C CA . THR A 1 94 ? 0.633 3.487 -10.370 1.00 78.94 94 THR A CA 1
ATOM 761 C C . THR A 1 94 ? -0.218 4.531 -11.079 1.00 78.94 94 THR A C 1
ATOM 763 O O . THR A 1 94 ? -1.293 4.861 -10.591 1.00 78.94 94 THR A O 1
ATOM 766 N N . ARG A 1 95 ? 0.199 5.011 -12.259 1.00 78.12 95 ARG A N 1
ATOM 767 C CA . ARG A 1 95 ? -0.545 6.020 -13.047 1.00 78.12 95 ARG A CA 1
ATOM 768 C C . ARG A 1 95 ? -1.944 5.576 -13.483 1.00 78.12 95 ARG A C 1
ATOM 770 O O . ARG A 1 95 ? -2.758 6.414 -13.853 1.00 78.12 95 ARG A O 1
ATOM 777 N N . GLY A 1 96 ? -2.204 4.268 -13.518 1.00 80.12 96 GLY A N 1
ATOM 778 C CA . GLY A 1 96 ? -3.513 3.706 -13.862 1.00 80.12 96 GLY A CA 1
ATOM 779 C C . GLY A 1 96 ? -4.340 3.276 -12.648 1.00 80.12 96 GLY A C 1
ATOM 780 O O . GLY A 1 96 ? -5.485 2.839 -12.803 1.00 80.12 96 GLY A O 1
ATOM 781 N N . LEU A 1 97 ? -3.781 3.346 -11.438 1.00 84.31 97 LEU A N 1
ATOM 782 C CA . LEU A 1 97 ? -4.493 2.955 -10.230 1.00 84.31 97 LEU A CA 1
ATOM 783 C C . LEU A 1 97 ? -5.446 4.073 -9.821 1.00 84.31 97 LEU A C 1
ATOM 785 O O . LEU A 1 97 ? -5.035 5.204 -9.621 1.00 84.31 97 LEU A O 1
ATOM 789 N N . MET A 1 98 ? -6.727 3.734 -9.690 1.00 83.25 98 MET A N 1
ATOM 790 C CA . MET A 1 98 ? -7.736 4.650 -9.183 1.00 83.25 98 MET A CA 1
ATOM 791 C C . MET A 1 98 ? -7.985 4.319 -7.708 1.00 83.25 98 MET A C 1
ATOM 793 O O . MET A 1 98 ? -8.303 3.160 -7.395 1.00 83.25 98 MET A O 1
ATOM 797 N N . PRO A 1 99 ? -7.884 5.301 -6.801 1.00 85.44 99 PRO A N 1
ATOM 798 C CA . PRO A 1 99 ? -8.284 5.143 -5.413 1.00 85.44 99 PRO A CA 1
ATOM 799 C C . PRO A 1 99 ? -9.727 4.648 -5.324 1.00 85.44 99 PRO A C 1
ATOM 801 O O . PRO A 1 99 ? -10.580 5.057 -6.110 1.00 85.44 99 PRO A O 1
ATOM 804 N N . VAL A 1 100 ? -10.007 3.760 -4.368 1.00 83.75 100 VAL A N 1
ATOM 805 C CA . VAL A 1 100 ? -11.360 3.229 -4.101 1.00 83.75 100 VAL A CA 1
ATOM 806 C C . VAL A 1 100 ? -11.934 2.424 -5.287 1.00 83.75 100 VAL A C 1
ATOM 808 O O . VAL A 1 100 ? -13.119 2.112 -5.351 1.00 83.75 100 VAL A O 1
ATOM 811 N N . HIS A 1 101 ? -11.075 2.030 -6.229 1.00 83.12 101 HIS A N 1
ATOM 812 C CA . HIS A 1 101 ? -11.401 1.148 -7.352 1.00 83.12 101 HIS A CA 1
ATOM 813 C C . HIS A 1 101 ? -10.332 0.075 -7.572 1.00 83.12 101 HIS A C 1
ATOM 815 O O . HIS A 1 101 ? -10.666 -1.075 -7.826 1.00 83.12 101 HIS A O 1
ATOM 821 N N . HIS A 1 102 ? -9.052 0.436 -7.477 1.00 86.19 102 HIS A N 1
ATOM 822 C CA . HIS A 1 102 ? -7.920 -0.482 -7.646 1.00 86.19 102 HIS A CA 1
ATOM 823 C C . HIS A 1 102 ? -7.069 -0.596 -6.376 1.00 86.19 102 HIS A C 1
ATOM 825 O O . HIS A 1 102 ? -6.412 -1.610 -6.143 1.00 86.19 102 HIS A O 1
ATOM 831 N N . CYS A 1 103 ? -7.050 0.458 -5.563 1.00 88.06 103 CYS A N 1
ATOM 832 C CA . CYS A 1 103 ? -6.244 0.537 -4.356 1.00 88.06 103 CYS A CA 1
ATOM 833 C C . CYS A 1 103 ? -6.900 1.422 -3.297 1.00 88.06 103 CYS A C 1
ATOM 835 O O . CYS A 1 103 ? -7.809 2.203 -3.578 1.00 88.06 103 CYS A O 1
ATOM 837 N N . TRP A 1 104 ? -6.407 1.310 -2.070 1.00 89.75 104 TRP A N 1
ATOM 838 C CA . TRP A 1 104 ? -6.727 2.222 -0.986 1.00 89.75 104 TRP A CA 1
ATOM 839 C C . TRP A 1 104 ? -5.522 3.102 -0.673 1.00 89.75 104 TRP A C 1
ATOM 841 O O . TRP A 1 104 ? -4.426 2.579 -0.468 1.00 89.75 104 TRP A O 1
ATOM 851 N N . LEU A 1 105 ? -5.711 4.419 -0.606 1.00 90.56 105 LEU A N 1
ATOM 852 C CA . LEU A 1 105 ? -4.628 5.340 -0.274 1.00 90.56 105 LEU A CA 1
ATOM 853 C C . LEU A 1 105 ? -4.476 5.491 1.238 1.00 90.56 105 LEU A C 1
ATOM 855 O O . LEU A 1 105 ? -5.424 5.792 1.959 1.00 90.56 105 LEU A O 1
ATOM 859 N N . VAL A 1 106 ? -3.249 5.307 1.706 1.00 92.19 106 VAL A N 1
ATOM 860 C CA . VAL A 1 106 ? -2.835 5.520 3.088 1.00 92.19 106 VAL A CA 1
ATOM 861 C C . VAL A 1 106 ? -2.057 6.826 3.156 1.00 92.19 106 VAL A C 1
ATOM 863 O O . VAL A 1 106 ? -1.130 7.071 2.380 1.00 92.19 106 VAL A O 1
ATOM 866 N N . ARG A 1 107 ? -2.424 7.682 4.104 1.00 90.19 107 ARG A N 1
ATOM 867 C CA . ARG A 1 107 ? -1.742 8.955 4.336 1.00 90.19 107 ARG A CA 1
ATOM 868 C C . ARG A 1 107 ? -0.313 8.727 4.821 1.00 90.19 107 ARG A C 1
ATOM 870 O O . ARG A 1 107 ? -0.070 7.836 5.624 1.00 90.19 107 ARG A O 1
ATOM 877 N N . ASN A 1 108 ? 0.635 9.541 4.361 1.00 87.69 108 ASN A N 1
ATOM 878 C CA . ASN A 1 108 ? 2.025 9.412 4.803 1.00 87.69 108 ASN A CA 1
ATOM 879 C C . ASN A 1 108 ? 2.252 10.065 6.183 1.00 87.69 108 ASN A C 1
ATOM 881 O O . ASN A 1 108 ? 2.936 9.497 7.026 1.00 87.69 108 ASN A O 1
ATOM 885 N N . ASP A 1 109 ? 1.648 11.219 6.457 1.00 86.75 109 ASP A N 1
ATOM 886 C CA . ASP A 1 109 ? 1.820 11.974 7.707 1.00 86.75 109 ASP A CA 1
ATOM 887 C C . ASP A 1 109 ? 1.286 11.238 8.951 1.00 86.75 109 ASP A C 1
ATOM 889 O O . ASP A 1 109 ? 1.969 11.194 9.970 1.00 86.75 109 ASP A O 1
ATOM 893 N N . ASP A 1 110 ? 0.120 10.592 8.852 1.00 89.19 110 ASP A N 1
ATOM 894 C CA . ASP A 1 110 ? -0.489 9.805 9.941 1.00 89.19 110 ASP A CA 1
ATOM 895 C C . ASP A 1 110 ? -0.759 8.351 9.512 1.00 89.19 110 ASP A C 1
ATOM 897 O O . ASP A 1 110 ? -1.870 7.815 9.584 1.00 89.19 110 ASP A O 1
ATOM 901 N N . LYS A 1 111 ? 0.296 7.715 8.991 1.00 91.81 111 LYS A N 1
ATOM 902 C CA . LYS A 1 111 ? 0.251 6.389 8.357 1.00 91.81 111 LYS A CA 1
ATOM 903 C C . LYS A 1 111 ? -0.378 5.300 9.224 1.00 91.81 111 LYS A C 1
ATOM 905 O O . LYS A 1 111 ? -1.228 4.572 8.724 1.00 91.81 111 LYS A O 1
ATOM 910 N N . CYS A 1 112 ? -0.043 5.199 10.512 1.00 93.19 112 CYS A N 1
ATOM 911 C CA . CYS A 1 112 ? -0.578 4.125 11.356 1.00 93.19 112 CYS A CA 1
ATOM 912 C C . CYS A 1 112 ? -2.091 4.268 11.592 1.00 93.19 112 CYS A C 1
ATOM 914 O O . CYS A 1 112 ? -2.825 3.288 11.454 1.00 93.19 112 CYS A O 1
ATOM 916 N N . LYS A 1 113 ? -2.585 5.487 11.863 1.00 93.25 113 LYS A N 1
ATOM 917 C CA . LYS A 1 113 ? -4.031 5.737 11.989 1.00 93.25 113 LYS A CA 1
ATOM 918 C C . LYS A 1 113 ? -4.754 5.524 10.669 1.00 93.25 113 LYS A C 1
ATOM 920 O O . LYS A 1 113 ? -5.827 4.931 10.649 1.00 93.25 113 LYS A O 1
ATOM 925 N N . SER A 1 114 ? -4.154 5.969 9.567 1.00 93.62 114 SER A N 1
ATOM 926 C CA . SER A 1 114 ? -4.720 5.788 8.232 1.00 93.62 114 SER A CA 1
ATOM 927 C C . SER A 1 114 ? -4.808 4.306 7.845 1.00 93.62 114 SER A C 1
ATOM 929 O O . SER A 1 114 ? -5.838 3.881 7.323 1.00 93.62 114 SER A O 1
ATOM 931 N N . ILE A 1 115 ? -3.797 3.491 8.176 1.00 94.56 115 ILE A N 1
ATOM 932 C CA . ILE A 1 115 ? -3.845 2.027 8.015 1.00 94.56 115 ILE A CA 1
ATOM 933 C C . ILE A 1 115 ? -4.970 1.439 8.863 1.00 94.56 115 ILE A C 1
ATOM 935 O O . ILE A 1 115 ? -5.797 0.698 8.338 1.00 94.56 115 ILE A O 1
ATOM 939 N N . LYS A 1 116 ? -5.050 1.806 10.145 1.00 94.62 116 LYS A N 1
ATOM 940 C CA . LYS A 1 116 ? -6.095 1.299 11.037 1.00 94.62 116 LYS A CA 1
ATOM 941 C C . LYS A 1 116 ? -7.495 1.604 10.512 1.00 94.62 116 LYS A C 1
ATOM 943 O O . LYS A 1 116 ? -8.306 0.693 10.398 1.00 94.62 116 LYS A O 1
ATOM 948 N N . PHE A 1 117 ? -7.745 2.849 10.112 1.00 93.56 117 PHE A N 1
ATOM 949 C CA . PHE A 1 117 ? -9.013 3.252 9.504 1.00 93.56 117 PHE A CA 1
ATOM 950 C C . PHE A 1 117 ? -9.334 2.428 8.253 1.00 93.56 117 PHE A C 1
ATOM 952 O O . PHE A 1 117 ? -10.442 1.920 8.120 1.00 93.56 117 PHE A O 1
ATOM 959 N N . THR A 1 118 ? -8.349 2.247 7.368 1.00 91.50 118 THR A N 1
ATOM 960 C CA . THR A 1 118 ? -8.489 1.435 6.148 1.00 91.50 118 THR A CA 1
ATOM 961 C C . THR A 1 118 ? -8.954 0.019 6.473 1.00 91.50 118 THR A C 1
ATOM 963 O O . THR A 1 118 ? -9.881 -0.500 5.850 1.00 91.50 118 THR A O 1
ATOM 966 N N . VAL A 1 119 ? -8.310 -0.608 7.457 1.00 93.31 119 VAL A N 1
ATOM 967 C CA . VAL A 1 119 ? -8.595 -1.986 7.853 1.00 93.31 119 VAL A CA 1
ATOM 968 C C . VAL A 1 119 ? -9.952 -2.082 8.552 1.00 93.31 119 VAL A C 1
ATOM 970 O O . VAL A 1 119 ? -10.756 -2.937 8.190 1.00 93.31 119 VAL A O 1
ATOM 973 N N . ASP A 1 120 ? -10.261 -1.178 9.482 1.00 94.12 120 ASP A N 1
ATOM 974 C CA . ASP A 1 120 ? -11.535 -1.150 10.217 1.00 94.12 120 ASP A CA 1
ATOM 975 C C . ASP A 1 120 ? -12.728 -0.903 9.282 1.00 94.12 120 ASP A C 1
ATOM 977 O O . ASP A 1 120 ? -13.733 -1.629 9.306 1.00 94.12 120 ASP A O 1
ATOM 981 N N . TRP A 1 121 ? -12.601 0.081 8.391 1.00 92.69 121 TRP A N 1
ATOM 982 C CA . TRP A 1 121 ? -13.607 0.370 7.376 1.00 92.69 121 TRP A CA 1
ATOM 983 C C . TRP A 1 121 ? -13.769 -0.806 6.413 1.00 92.69 121 TRP A C 1
ATOM 985 O O . TRP A 1 121 ? -14.888 -1.241 6.133 1.00 92.69 121 TRP A O 1
ATOM 995 N N . GLY A 1 122 ? -12.664 -1.383 5.939 1.00 90.88 122 GLY A N 1
ATOM 996 C CA . GLY A 1 122 ? -12.717 -2.494 4.999 1.00 90.88 122 GLY A CA 1
ATOM 997 C C . GLY A 1 122 ? -13.317 -3.767 5.606 1.00 90.88 122 GLY A C 1
ATOM 998 O O . GLY A 1 122 ? -14.086 -4.480 4.954 1.00 90.88 122 GLY A O 1
ATOM 999 N N . ASN A 1 123 ? -13.040 -4.021 6.884 1.00 92.50 123 ASN A N 1
ATOM 1000 C CA . ASN A 1 123 ? -13.576 -5.162 7.619 1.00 92.50 123 ASN A CA 1
ATOM 1001 C C . ASN A 1 123 ? -15.077 -5.027 7.896 1.00 92.50 123 ASN A C 1
ATOM 1003 O O . ASN A 1 123 ? -15.781 -6.039 7.878 1.00 92.50 123 ASN A O 1
ATOM 1007 N N . SER A 1 124 ? -15.573 -3.801 8.093 1.00 92.06 124 SER A N 1
ATOM 1008 C CA . SER A 1 124 ? -17.010 -3.508 8.206 1.00 92.06 124 SER A CA 1
ATOM 1009 C C . SER A 1 124 ? -17.726 -3.460 6.846 1.00 92.06 124 SER A C 1
ATOM 1011 O O . SER A 1 124 ? -18.920 -3.741 6.774 1.00 92.06 124 SER A O 1
ATOM 1013 N N . HIS A 1 125 ? -17.003 -3.211 5.747 1.00 91.12 125 HIS A N 1
ATOM 1014 C CA . HIS A 1 125 ? -17.553 -3.068 4.392 1.00 91.12 125 HIS A CA 1
ATOM 1015 C C . HIS A 1 125 ? -16.999 -4.091 3.389 1.00 91.12 125 HIS A C 1
ATOM 1017 O O . HIS A 1 125 ? -16.743 -3.761 2.228 1.00 91.12 125 HIS A O 1
ATOM 1023 N N . LYS A 1 126 ? -16.864 -5.363 3.791 1.00 87.69 126 LYS A N 1
ATOM 1024 C CA . LYS A 1 126 ? -16.229 -6.419 2.969 1.00 87.69 126 LYS A CA 1
ATOM 1025 C C . LYS A 1 126 ? -16.764 -6.518 1.533 1.00 87.69 126 LYS A C 1
ATOM 1027 O O . LYS A 1 126 ? -15.992 -6.776 0.616 1.00 87.69 126 LYS A O 1
ATOM 1032 N N . GLN A 1 127 ? -18.062 -6.281 1.320 1.00 85.25 127 GLN A N 1
ATOM 1033 C CA . GLN A 1 127 ? -18.672 -6.295 -0.018 1.00 85.25 127 GLN A CA 1
ATOM 1034 C C . GLN A 1 127 ? -18.188 -5.145 -0.912 1.00 85.25 127 GLN A C 1
ATOM 1036 O O . GLN A 1 127 ? -17.943 -5.359 -2.094 1.00 85.25 127 GLN A O 1
ATOM 1041 N N . LYS A 1 128 ? -17.989 -3.943 -0.354 1.00 84.44 128 LYS A N 1
ATOM 1042 C CA . LYS A 1 128 ? -17.397 -2.813 -1.090 1.00 84.44 128 LYS A CA 1
ATOM 1043 C C . LYS A 1 128 ? -15.911 -3.057 -1.342 1.00 84.44 128 LYS A C 1
ATOM 1045 O O . LYS A 1 128 ? -15.416 -2.817 -2.429 1.00 84.44 128 LYS A O 1
ATOM 1050 N N . VAL A 1 129 ? -15.200 -3.632 -0.377 1.00 84.38 129 VAL A N 1
ATOM 1051 C CA . VAL A 1 129 ? -13.781 -3.973 -0.548 1.00 84.38 129 VAL A CA 1
ATOM 1052 C C . VAL A 1 129 ? -13.553 -4.970 -1.689 1.00 84.38 129 VAL A C 1
ATOM 1054 O O . VAL A 1 129 ? -12.558 -4.878 -2.406 1.00 84.38 129 VAL A O 1
ATOM 1057 N N . LEU A 1 130 ? -14.486 -5.902 -1.906 1.00 80.19 130 LEU A N 1
ATOM 1058 C CA . LEU A 1 130 ? -14.425 -6.836 -3.033 1.00 80.19 130 LEU A CA 1
ATOM 1059 C C . LEU A 1 130 ? -14.441 -6.133 -4.398 1.00 80.19 130 LEU A C 1
ATOM 1061 O O . LEU A 1 130 ? -13.899 -6.693 -5.350 1.00 80.19 130 LEU A O 1
ATOM 1065 N N . THR A 1 131 ? -14.995 -4.920 -4.503 1.00 77.75 131 THR A N 1
ATOM 1066 C CA . THR A 1 131 ? -14.984 -4.155 -5.758 1.00 77.75 131 THR A CA 1
ATOM 1067 C C . THR A 1 131 ? -13.642 -3.490 -6.041 1.00 77.75 131 THR A C 1
ATOM 1069 O O . THR A 1 131 ? -13.425 -3.058 -7.165 1.00 77.75 131 THR A O 1
ATOM 1072 N N . PHE A 1 132 ? -12.733 -3.422 -5.060 1.00 73.56 132 PHE A N 1
ATOM 1073 C CA . PHE A 1 132 ? -11.407 -2.811 -5.231 1.00 73.56 132 PHE A CA 1
ATOM 1074 C C . PHE A 1 132 ? -10.379 -3.753 -5.870 1.00 73.56 132 PHE A C 1
ATOM 1076 O O . PHE A 1 132 ? -9.217 -3.399 -6.056 1.00 73.56 132 PHE A O 1
ATOM 1083 N N . LYS A 1 133 ? -10.778 -4.995 -6.143 1.00 67.25 133 LYS A N 1
ATOM 1084 C CA . LYS A 1 133 ? -9.876 -6.051 -6.585 1.00 67.25 133 LYS A CA 1
ATOM 1085 C C . LYS A 1 133 ? -9.612 -5.962 -8.077 1.00 67.25 133 LYS A C 1
ATOM 1087 O O . LYS A 1 133 ? -10.538 -5.938 -8.885 1.00 67.25 133 LYS A O 1
ATOM 1092 N N . LEU A 1 134 ? -8.336 -6.042 -8.442 1.00 68.81 134 LEU A N 1
ATOM 1093 C CA . LEU A 1 134 ? -7.950 -6.267 -9.827 1.00 68.81 134 LEU A CA 1
ATOM 1094 C C . LEU A 1 134 ? -8.463 -7.635 -10.296 1.00 68.81 134 LEU A C 1
ATOM 1096 O O . LEU A 1 134 ? -8.361 -8.641 -9.589 1.00 68.81 134 LEU A O 1
ATOM 1100 N N . ILE A 1 135 ? -9.010 -7.674 -11.510 1.00 68.06 135 ILE A N 1
ATOM 1101 C CA . ILE A 1 135 ? -9.529 -8.907 -12.103 1.00 68.06 135 ILE A CA 1
ATOM 1102 C C . ILE A 1 135 ? -8.351 -9.844 -12.378 1.00 68.06 135 ILE A C 1
ATOM 1104 O O . ILE A 1 135 ? -7.561 -9.616 -13.294 1.00 68.06 135 ILE A O 1
ATOM 1108 N N . ARG A 1 136 ? -8.251 -10.936 -11.612 1.00 66.50 136 ARG A N 1
ATOM 1109 C CA . ARG A 1 136 ? -7.304 -12.016 -11.902 1.00 66.50 136 ARG A CA 1
ATOM 1110 C C . ARG A 1 136 ? -7.841 -12.863 -13.065 1.00 66.50 136 ARG A C 1
ATOM 1112 O O . ARG A 1 136 ? -8.931 -13.432 -12.941 1.00 66.50 136 ARG A O 1
ATOM 1119 N N . PRO A 1 137 ? -7.093 -13.029 -14.170 1.00 74.88 137 PRO A N 1
ATOM 1120 C CA . PRO A 1 137 ? -7.474 -13.968 -15.219 1.00 74.88 137 PRO A CA 1
ATOM 1121 C C . PRO A 1 137 ? -7.630 -15.385 -14.652 1.00 74.88 137 PRO A C 1
ATOM 1123 O O . PRO A 1 137 ? -6.815 -15.821 -13.842 1.00 74.88 137 PRO A O 1
ATOM 1126 N N . ARG A 1 138 ? -8.635 -16.146 -15.108 1.00 68.81 138 ARG A N 1
ATOM 1127 C CA . ARG A 1 138 ? -8.969 -17.477 -14.544 1.00 68.81 138 ARG A CA 1
ATOM 1128 C C . ARG A 1 138 ? -7.809 -18.485 -14.538 1.00 68.81 138 ARG A C 1
ATOM 1130 O O . ARG A 1 138 ? -7.834 -19.418 -13.748 1.00 68.81 138 ARG A O 1
ATOM 1137 N N . LYS A 1 139 ? -6.819 -18.318 -15.421 1.00 76.25 139 LYS A N 1
ATOM 1138 C CA . LYS A 1 139 ? -5.639 -19.193 -15.542 1.00 76.25 139 LYS A CA 1
ATOM 1139 C C . LYS A 1 139 ? -4.364 -18.599 -14.928 1.00 76.25 139 LYS A C 1
ATOM 1141 O O . LYS A 1 139 ? -3.309 -19.214 -15.028 1.00 76.25 139 LYS A O 1
ATOM 1146 N N . ALA A 1 140 ? -4.434 -17.403 -14.343 1.00 68.62 140 ALA A N 1
ATOM 1147 C CA . ALA A 1 140 ? -3.262 -16.751 -13.777 1.00 68.62 140 ALA A CA 1
ATOM 1148 C C . ALA A 1 140 ? -2.914 -17.346 -12.406 1.00 68.62 140 ALA A C 1
ATOM 1150 O O . ALA A 1 140 ? -3.769 -17.472 -11.524 1.00 68.62 140 ALA A O 1
ATOM 1151 N N . VAL A 1 141 ? -1.638 -17.683 -12.236 1.00 67.94 141 VAL A N 1
ATOM 1152 C CA . VAL A 1 141 ? -1.067 -18.141 -10.967 1.00 67.94 141 VAL A CA 1
ATOM 1153 C C . VAL A 1 141 ? -0.556 -16.926 -10.198 1.00 67.94 141 VAL A C 1
ATOM 1155 O O . VAL A 1 141 ? 0.086 -16.047 -10.768 1.00 67.94 141 VAL A O 1
ATOM 1158 N N . GLU A 1 142 ? -0.861 -16.868 -8.903 1.00 62.38 142 GLU A N 1
ATOM 1159 C CA . GLU A 1 142 ? -0.355 -15.816 -8.022 1.00 62.38 142 GLU A CA 1
ATOM 1160 C C . GLU A 1 142 ? 1.155 -15.954 -7.849 1.00 62.38 142 GLU A C 1
ATOM 1162 O O . GLU A 1 142 ? 1.651 -16.988 -7.398 1.00 62.38 142 GLU A O 1
ATOM 1167 N N . LEU A 1 143 ? 1.874 -14.896 -8.211 1.00 63.56 143 LEU A N 1
ATOM 1168 C CA . LEU A 1 143 ? 3.322 -14.846 -8.134 1.00 63.56 143 LEU A CA 1
ATOM 1169 C C . LEU A 1 143 ? 3.733 -13.966 -6.952 1.00 63.56 143 LEU A C 1
ATOM 1171 O O . LEU A 1 143 ? 3.682 -12.742 -7.033 1.00 63.56 143 LEU A O 1
ATOM 1175 N N . CYS A 1 144 ? 4.166 -14.588 -5.858 1.00 60.00 144 CYS A N 1
ATOM 1176 C CA . CYS A 1 144 ? 4.913 -13.899 -4.806 1.00 60.00 144 CYS A CA 1
ATOM 1177 C C . CYS A 1 144 ? 6.405 -14.115 -5.064 1.00 60.00 144 CYS A C 1
ATOM 1179 O O . CYS A 1 144 ? 6.816 -15.240 -5.368 1.00 60.00 144 CYS A O 1
ATOM 1181 N N . ALA A 1 145 ? 7.218 -13.065 -4.927 1.00 59.53 145 ALA A N 1
ATOM 1182 C CA . ALA A 1 145 ? 8.665 -13.145 -5.138 1.00 59.53 145 ALA A CA 1
ATOM 1183 C C . ALA A 1 145 ? 9.300 -14.268 -4.292 1.00 59.53 145 ALA A C 1
ATOM 1185 O O . ALA A 1 145 ? 10.152 -15.013 -4.767 1.00 59.53 145 ALA A O 1
ATOM 1186 N N . GLU A 1 146 ? 8.804 -14.466 -3.073 1.00 56.84 146 GLU A N 1
ATOM 1187 C CA . GLU A 1 146 ? 9.235 -15.510 -2.146 1.00 56.84 146 GLU A CA 1
ATOM 1188 C C . GLU A 1 146 ? 8.832 -16.915 -2.607 1.00 56.84 146 GLU A C 1
ATOM 1190 O O . GLU A 1 146 ? 9.572 -17.870 -2.391 1.00 56.84 146 GLU A O 1
ATOM 1195 N N . THR A 1 147 ? 7.675 -17.072 -3.252 1.00 61.97 147 THR A N 1
ATOM 1196 C CA . THR A 1 147 ? 7.228 -18.377 -3.765 1.00 61.97 147 THR A CA 1
ATOM 1197 C C . THR A 1 147 ? 8.081 -18.837 -4.946 1.00 61.97 147 THR A C 1
ATOM 1199 O O . THR A 1 147 ? 8.258 -20.037 -5.116 1.00 61.97 147 THR A O 1
ATOM 1202 N N . MET A 1 148 ? 8.653 -17.909 -5.720 1.00 63.84 148 MET A N 1
ATOM 1203 C CA . MET A 1 148 ? 9.604 -18.237 -6.788 1.00 63.84 148 MET A CA 1
ATOM 1204 C C . MET A 1 148 ? 11.033 -18.428 -6.277 1.00 63.84 148 MET A C 1
ATOM 1206 O O . MET A 1 148 ?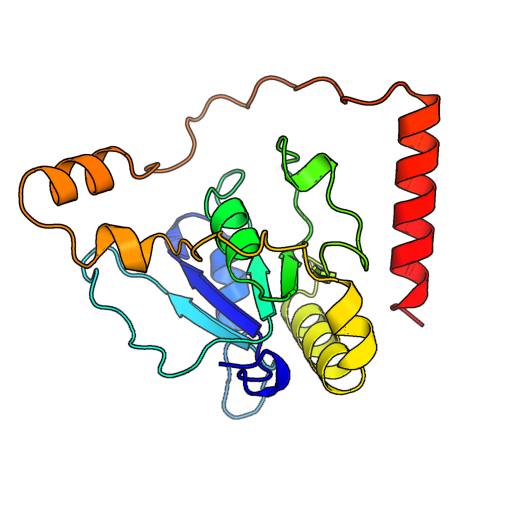 11.703 -19.378 -6.671 1.00 63.84 148 MET A O 1
ATOM 1210 N N . ALA A 1 149 ? 11.507 -17.523 -5.415 1.00 61.84 149 ALA A N 1
ATOM 1211 C CA . ALA A 1 149 ? 12.912 -17.475 -5.022 1.00 61.84 149 ALA A CA 1
ATOM 1212 C C . ALA A 1 149 ? 13.274 -18.483 -3.918 1.00 61.84 149 ALA A C 1
ATOM 1214 O O . ALA A 1 149 ? 14.381 -19.013 -3.928 1.00 61.84 149 ALA A O 1
ATOM 1215 N N . CYS A 1 150 ? 12.370 -18.775 -2.971 1.00 60.69 150 CYS A N 1
ATOM 1216 C CA . CYS A 1 150 ? 12.655 -19.707 -1.872 1.00 60.69 150 CYS A CA 1
ATOM 1217 C C . CYS A 1 150 ? 12.902 -21.166 -2.309 1.00 60.69 150 CYS A C 1
ATOM 1219 O O . CYS A 1 150 ? 13.825 -21.760 -1.757 1.00 60.69 150 CYS A O 1
ATOM 1221 N N . PRO A 1 151 ? 12.123 -21.771 -3.231 1.00 68.38 151 PRO A N 1
ATOM 1222 C CA . PRO A 1 151 ? 12.360 -23.149 -3.672 1.00 68.38 151 PRO A CA 1
ATOM 1223 C C . PRO A 1 151 ? 13.434 -23.263 -4.763 1.00 68.38 151 PRO A C 1
ATOM 1225 O O . PRO A 1 151 ? 13.768 -24.371 -5.166 1.00 68.38 151 PRO A O 1
ATOM 1228 N N . ALA A 1 152 ? 13.945 -22.142 -5.281 1.00 74.94 152 ALA A N 1
ATOM 1229 C CA . ALA A 1 152 ? 14.975 -22.167 -6.305 1.00 74.94 152 ALA A CA 1
ATOM 1230 C C . ALA A 1 152 ? 16.312 -22.641 -5.716 1.00 74.94 152 ALA A C 1
ATOM 1232 O O . ALA A 1 152 ? 16.751 -22.168 -4.664 1.00 74.94 152 ALA A O 1
ATOM 1233 N N . GLU A 1 153 ? 16.996 -23.519 -6.445 1.00 77.25 153 GLU A N 1
ATOM 1234 C CA . GLU A 1 153 ? 18.318 -24.038 -6.091 1.00 77.25 153 GLU A CA 1
ATOM 1235 C C . GLU A 1 153 ? 19.346 -23.754 -7.195 1.00 77.25 153 GLU A C 1
ATOM 1237 O O . GLU A 1 153 ? 19.010 -23.369 -8.320 1.00 77.25 153 GLU A O 1
ATOM 1242 N N . GLY A 1 154 ? 20.629 -23.900 -6.854 1.00 82.56 154 GLY A N 1
ATOM 1243 C CA . GLY A 1 154 ? 21.741 -23.786 -7.797 1.00 82.56 154 GLY A CA 1
ATOM 1244 C C . GLY A 1 154 ? 21.742 -22.489 -8.615 1.00 82.56 154 GLY A C 1
ATOM 1245 O O . GLY A 1 154 ? 21.635 -21.383 -8.080 1.00 82.56 154 GLY A O 1
ATOM 1246 N N . VAL A 1 155 ? 21.877 -22.634 -9.935 1.00 81.31 155 VAL A N 1
ATOM 1247 C CA . VAL A 1 155 ? 21.992 -21.516 -10.885 1.00 81.31 155 VAL A CA 1
ATOM 1248 C C . VAL A 1 155 ? 20.715 -20.670 -10.927 1.00 81.31 155 VAL A C 1
ATOM 1250 O O . VAL A 1 155 ? 20.789 -19.451 -11.051 1.00 81.31 155 VAL A O 1
ATOM 1253 N N . GLN A 1 156 ? 19.543 -21.284 -10.746 1.00 74.44 156 GLN A N 1
ATOM 1254 C CA . GLN A 1 156 ? 18.270 -20.565 -10.745 1.00 74.44 156 GLN A CA 1
ATOM 1255 C C . GLN A 1 156 ? 18.167 -19.623 -9.541 1.00 74.44 156 GLN A C 1
ATOM 1257 O O . GLN A 1 156 ? 17.784 -18.464 -9.693 1.00 74.44 156 GLN A O 1
ATOM 1262 N N . LYS A 1 157 ? 18.585 -20.086 -8.354 1.00 75.25 157 LYS A N 1
ATOM 1263 C CA . LYS A 1 157 ? 18.690 -19.226 -7.167 1.00 75.25 157 LYS A CA 1
ATOM 1264 C C . LYS A 1 157 ? 19.658 -18.075 -7.411 1.00 75.25 157 LYS A C 1
ATOM 1266 O O . LYS A 1 157 ? 19.333 -16.938 -7.089 1.00 75.25 157 LYS A O 1
ATOM 1271 N N . LYS A 1 158 ? 20.821 -18.361 -8.003 1.00 70.88 158 LYS A N 1
ATOM 1272 C CA . LYS A 1 158 ? 21.825 -17.344 -8.333 1.00 70.88 158 LYS A CA 1
ATOM 1273 C C . LYS A 1 158 ? 21.245 -16.266 -9.252 1.00 70.88 158 LYS A C 1
ATOM 1275 O O . LYS A 1 158 ? 21.323 -15.098 -8.899 1.00 70.88 158 LYS A O 1
ATOM 1280 N N . PHE A 1 159 ? 20.576 -16.642 -10.341 1.00 74.75 159 PHE A N 1
ATOM 1281 C CA . PHE A 1 159 ? 19.955 -15.672 -11.246 1.00 74.75 159 PHE A CA 1
ATOM 1282 C C . PHE A 1 159 ? 18.826 -14.876 -10.599 1.00 74.75 159 PHE A C 1
ATOM 1284 O O . PHE A 1 159 ? 18.735 -13.674 -10.832 1.00 74.75 159 PHE A O 1
ATOM 1291 N N . PHE A 1 160 ? 17.991 -15.497 -9.759 1.00 67.50 160 PHE A N 1
ATOM 1292 C CA . PHE A 1 160 ? 16.979 -14.749 -9.013 1.00 67.50 160 PHE A CA 1
ATOM 1293 C C . PHE A 1 160 ? 17.608 -13.730 -8.064 1.00 67.50 160 PHE A C 1
ATOM 1295 O O . PHE A 1 160 ? 17.136 -12.599 -8.013 1.00 67.50 160 PHE A O 1
ATOM 1302 N N . MET A 1 161 ? 18.679 -14.103 -7.357 1.00 66.25 161 MET A N 1
ATOM 1303 C CA . MET A 1 161 ? 19.397 -13.204 -6.450 1.00 66.25 161 MET A CA 1
ATOM 1304 C C . MET A 1 161 ? 20.141 -12.090 -7.201 1.00 66.25 161 MET A C 1
ATOM 1306 O O . MET A 1 161 ? 20.120 -10.950 -6.758 1.00 66.25 161 MET A O 1
ATOM 1310 N N . GLU A 1 162 ? 20.762 -12.387 -8.343 1.00 66.62 162 GLU A N 1
ATOM 1311 C CA . GLU A 1 162 ? 21.431 -11.390 -9.196 1.00 66.62 162 GLU A CA 1
ATOM 1312 C C . GLU A 1 162 ? 20.435 -10.436 -9.867 1.00 66.62 162 GLU A C 1
ATOM 1314 O O . GLU A 1 162 ? 20.750 -9.272 -10.091 1.00 66.62 162 GLU A O 1
ATOM 1319 N N . SER A 1 163 ? 19.218 -10.913 -10.141 1.00 57.25 163 SER A N 1
ATOM 1320 C CA . SER A 1 163 ? 18.121 -10.100 -10.680 1.00 57.25 163 SER A CA 1
ATOM 1321 C C . SER A 1 163 ? 17.356 -9.333 -9.596 1.00 57.25 163 SER A C 1
ATOM 1323 O O . SER A 1 163 ? 16.433 -8.584 -9.923 1.00 57.25 163 SER A O 1
ATOM 1325 N N . MET A 1 164 ? 17.681 -9.522 -8.308 1.00 55.69 164 MET A N 1
ATOM 1326 C CA . MET A 1 164 ? 17.112 -8.685 -7.256 1.00 55.69 164 MET A CA 1
ATOM 1327 C C . MET A 1 164 ? 17.656 -7.269 -7.399 1.00 55.69 164 MET A C 1
ATOM 1329 O O . MET A 1 164 ? 18.860 -7.024 -7.380 1.00 55.69 164 MET A O 1
ATOM 1333 N N . GLU A 1 165 ? 16.735 -6.322 -7.516 1.00 51.38 165 GLU A N 1
ATOM 1334 C CA . GLU A 1 165 ? 17.062 -4.910 -7.623 1.00 51.38 165 GLU A CA 1
ATOM 1335 C C . GLU A 1 165 ? 17.660 -4.434 -6.287 1.00 51.38 165 GLU A C 1
ATOM 1337 O O . GLU A 1 165 ? 16.961 -4.327 -5.278 1.00 51.38 165 GLU A O 1
ATOM 1342 N N . ASN A 1 166 ? 18.976 -4.196 -6.265 1.00 47.00 166 ASN A N 1
ATOM 1343 C CA . ASN A 1 166 ? 19.760 -3.924 -5.048 1.00 47.00 166 ASN A CA 1
ATOM 1344 C C . ASN A 1 166 ? 19.614 -2.489 -4.506 1.00 47.00 166 ASN A C 1
ATOM 1346 O O . ASN A 1 166 ? 20.382 -2.058 -3.647 1.00 47.00 166 ASN A O 1
ATOM 1350 N N . GLY A 1 167 ? 18.603 -1.760 -4.972 1.00 50.12 167 GLY A N 1
ATOM 1351 C CA . GLY A 1 167 ? 18.334 -0.378 -4.602 1.00 50.12 167 GLY A CA 1
ATOM 1352 C C . GLY A 1 167 ? 18.315 0.546 -5.817 1.00 50.12 167 GLY A C 1
ATOM 1353 O O . GLY A 1 167 ? 18.655 0.133 -6.926 1.00 50.12 167 GLY A O 1
ATOM 1354 N N . PRO A 1 168 ? 17.880 1.797 -5.626 1.00 42.09 168 PRO A N 1
ATOM 1355 C CA . PRO A 1 168 ? 17.846 2.755 -6.713 1.00 42.09 168 PRO A CA 1
ATOM 1356 C C . PRO A 1 168 ? 19.258 3.153 -7.131 1.00 42.09 168 PRO A C 1
ATOM 1358 O O . PRO A 1 168 ? 20.158 3.318 -6.309 1.00 42.09 168 PRO A O 1
ATOM 1361 N N . THR A 1 169 ? 19.439 3.348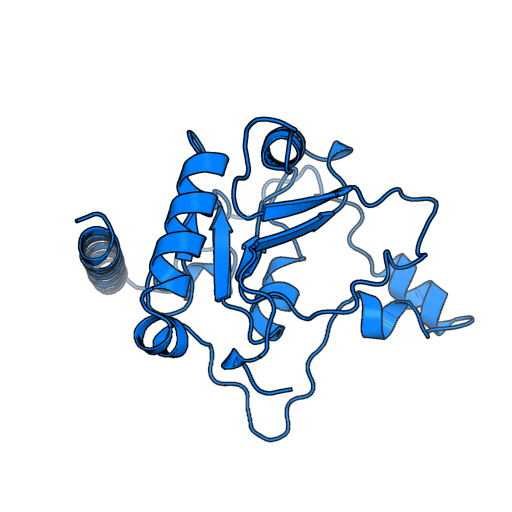 -8.431 1.00 45.19 169 THR A N 1
ATOM 1362 C CA . THR A 1 169 ? 20.599 4.070 -8.957 1.00 45.19 169 THR A CA 1
ATOM 1363 C C . THR A 1 169 ? 20.419 5.558 -8.632 1.00 45.19 169 THR A C 1
ATOM 1365 O O . THR A 1 169 ? 19.308 6.070 -8.737 1.00 45.19 169 THR A O 1
ATOM 1368 N N . TYR A 1 170 ? 21.484 6.273 -8.250 1.00 51.44 170 TYR A N 1
ATOM 1369 C CA . TYR A 1 170 ? 21.449 7.704 -7.871 1.00 51.44 170 TYR A CA 1
ATOM 1370 C C . TYR A 1 170 ? 21.048 8.670 -9.003 1.00 51.44 170 TYR A C 1
ATOM 1372 O O . TYR A 1 170 ? 21.046 9.887 -8.829 1.00 51.44 170 TYR A O 1
ATOM 1380 N N . THR A 1 171 ? 20.714 8.149 -10.178 1.00 52.00 171 THR A N 1
ATOM 1381 C CA . THR A 1 171 ? 20.166 8.919 -11.286 1.00 52.00 171 THR A CA 1
ATOM 1382 C C . THR A 1 171 ? 18.664 9.067 -11.097 1.00 52.00 171 THR A C 1
ATOM 1384 O O . THR A 1 171 ? 17.947 8.065 -11.065 1.00 52.00 171 THR A O 1
ATOM 1387 N N . SER A 1 172 ? 18.180 10.311 -11.012 1.00 51.56 172 SER A N 1
ATOM 1388 C CA . SER A 1 172 ? 16.743 10.589 -11.080 1.00 51.56 172 SER A CA 1
ATOM 1389 C C . SER A 1 172 ? 16.162 9.868 -12.300 1.00 51.56 172 SER A C 1
ATOM 1391 O O . SER A 1 172 ? 16.745 9.989 -13.385 1.00 51.56 172 SER A O 1
ATOM 1393 N N . PRO A 1 173 ? 15.044 9.130 -12.168 1.00 57.03 173 PRO A N 1
ATOM 1394 C CA . PRO A 1 173 ? 14.364 8.596 -13.336 1.00 57.03 173 PRO A CA 1
ATOM 1395 C C . PRO A 1 173 ? 14.089 9.755 -14.293 1.00 57.03 173 PRO A C 1
ATOM 1397 O O . PRO A 1 173 ? 13.766 10.870 -13.869 1.00 57.03 173 PRO A O 1
ATOM 1400 N N . CYS A 1 174 ? 14.252 9.503 -15.589 1.00 55.16 174 CYS A N 1
ATOM 1401 C CA . CYS A 1 174 ? 13.788 10.446 -16.594 1.00 55.16 174 CYS A CA 1
ATOM 1402 C C . CYS A 1 174 ? 12.305 10.765 -16.334 1.00 55.16 174 CYS A C 1
ATOM 1404 O O . CYS A 1 174 ? 11.530 9.893 -15.927 1.00 55.16 174 CYS A O 1
ATOM 1406 N N . THR A 1 175 ? 11.900 12.023 -16.527 1.00 56.69 175 THR A N 1
ATOM 1407 C CA . THR A 1 175 ? 10.495 12.409 -16.384 1.00 56.69 175 THR A CA 1
ATOM 1408 C C . THR A 1 175 ? 9.697 11.726 -17.487 1.00 56.69 175 THR A C 1
ATOM 1410 O O . THR A 1 175 ? 9.675 12.184 -18.626 1.00 56.69 175 THR A O 1
ATOM 1413 N N . MET A 1 176 ? 9.057 10.604 -17.161 1.00 56.59 176 MET A N 1
ATOM 1414 C CA . MET A 1 176 ? 8.152 9.939 -18.089 1.00 56.59 176 MET A CA 1
ATOM 1415 C C . MET A 1 176 ? 6.954 10.865 -18.342 1.00 56.59 176 MET A C 1
ATOM 1417 O O . MET A 1 176 ? 6.244 11.176 -17.374 1.00 56.59 176 MET A O 1
ATOM 1421 N N . PRO A 1 177 ? 6.690 11.282 -19.594 1.00 61.84 177 PRO A N 1
ATOM 1422 C CA . PRO A 1 177 ? 5.533 12.107 -19.910 1.00 61.84 177 PRO A CA 1
ATOM 1423 C C . PRO A 1 177 ? 4.249 11.395 -19.481 1.00 61.84 177 PRO A C 1
ATOM 1425 O O . PRO A 1 177 ? 4.191 10.163 -19.414 1.00 61.84 177 PRO A O 1
ATOM 1428 N N . HIS A 1 178 ? 3.235 12.168 -19.112 1.00 63.09 178 HIS A N 1
ATOM 1429 C CA . HIS A 1 178 ? 1.954 11.613 -18.702 1.00 63.09 178 HIS A CA 1
ATOM 1430 C C . HIS A 1 178 ? 1.298 10.892 -19.898 1.00 63.09 178 HIS A C 1
ATOM 1432 O O . HIS A 1 178 ? 1.336 11.434 -21.002 1.00 63.09 178 HIS A O 1
ATOM 1438 N N . PRO A 1 179 ? 0.714 9.688 -19.726 1.00 68.25 179 PRO A N 1
ATOM 1439 C CA . PRO A 1 179 ? 0.155 8.939 -20.855 1.00 68.25 179 PRO A CA 1
ATOM 1440 C C . PRO A 1 179 ? -1.153 9.544 -21.388 1.00 68.25 179 PRO A C 1
ATOM 1442 O O . PRO A 1 179 ? -1.607 9.157 -22.459 1.00 68.25 179 PRO A O 1
ATOM 1445 N N . TYR A 1 180 ? -1.749 10.483 -20.648 1.00 75.19 180 TYR A N 1
ATOM 1446 C CA . TYR A 1 180 ? -2.991 11.158 -21.012 1.00 75.19 180 TYR A CA 1
ATOM 1447 C C . TYR A 1 180 ? -2.726 12.592 -21.473 1.00 75.19 180 TYR A C 1
ATOM 1449 O O . TYR A 1 180 ? -1.898 13.289 -20.879 1.00 75.19 180 TYR A O 1
ATOM 1457 N N . ASP A 1 181 ? -3.485 13.039 -22.473 1.00 82.25 181 ASP A N 1
ATOM 1458 C CA . ASP A 1 181 ? -3.585 14.445 -22.861 1.00 82.25 181 ASP A CA 1
ATOM 1459 C C . ASP A 1 181 ? -4.122 15.313 -21.697 1.00 82.25 181 ASP A C 1
ATOM 1461 O O . ASP A 1 181 ? -4.758 14.784 -20.778 1.00 82.25 181 ASP A O 1
ATOM 1465 N N . PRO A 1 182 ? -3.869 16.640 -21.682 1.00 84.50 182 PRO A N 1
ATOM 1466 C CA . PRO A 1 182 ? -4.208 17.486 -20.534 1.00 84.50 182 PRO A CA 1
ATOM 1467 C C . PRO A 1 182 ? -5.690 17.434 -20.100 1.00 84.50 182 PRO A C 1
ATOM 1469 O O . PRO A 1 182 ? -5.929 17.335 -18.894 1.00 84.50 182 PRO A O 1
ATOM 1472 N N . PRO A 1 183 ? -6.684 17.438 -21.016 1.00 85.38 183 PRO A N 1
ATOM 1473 C CA . PRO A 1 183 ? -8.090 17.217 -20.661 1.00 85.38 183 PRO A CA 1
ATOM 1474 C C . PRO A 1 183 ? -8.345 15.878 -19.959 1.00 85.38 183 PRO A C 1
ATOM 1476 O O . PRO A 1 183 ? -8.965 15.841 -18.894 1.00 85.38 183 PRO A O 1
ATOM 1479 N N . SER A 1 184 ? -7.836 14.781 -20.521 1.00 83.94 184 SER A N 1
ATOM 1480 C CA . SER A 1 184 ? -7.994 13.440 -19.946 1.00 83.94 184 SER A CA 1
ATOM 1481 C C . SER A 1 184 ? -7.336 13.318 -18.566 1.00 83.94 184 SER A C 1
ATOM 1483 O O . SER A 1 184 ? -7.901 12.699 -17.663 1.00 83.94 184 SER A O 1
ATOM 1485 N N . LEU A 1 185 ? -6.177 13.956 -18.366 1.00 79.75 185 LEU A N 1
ATOM 1486 C CA . LEU A 1 185 ? -5.516 14.032 -17.061 1.00 79.75 185 LEU A CA 1
ATOM 1487 C C . LEU A 1 185 ? -6.372 14.789 -16.035 1.00 79.75 185 LEU A C 1
ATOM 1489 O O . LEU A 1 185 ? -6.533 14.314 -14.915 1.00 79.75 185 LEU A O 1
ATOM 1493 N N . GLN A 1 186 ? -6.945 15.940 -16.396 1.00 83.62 186 GLN A N 1
ATOM 1494 C CA . GLN A 1 186 ? -7.817 16.684 -15.480 1.00 83.62 186 GLN A CA 1
ATOM 1495 C C . GLN A 1 186 ? -9.052 15.871 -15.081 1.00 83.62 186 GLN A C 1
ATOM 1497 O O . GLN A 1 186 ? -9.392 15.828 -13.900 1.00 83.62 186 GLN A O 1
ATOM 1502 N N . ALA A 1 187 ? -9.686 15.188 -16.037 1.00 85.31 187 ALA A N 1
ATOM 1503 C CA . ALA A 1 187 ? -10.828 14.322 -15.757 1.00 85.31 187 ALA A CA 1
ATOM 1504 C C . ALA A 1 187 ? -10.452 13.163 -14.817 1.00 85.31 187 ALA A C 1
ATOM 1506 O O . ALA A 1 187 ? -11.210 12.832 -13.903 1.00 85.31 187 ALA A O 1
ATOM 1507 N N . PHE A 1 188 ? -9.268 12.571 -15.008 1.00 82.25 188 PHE A N 1
ATOM 1508 C CA . PHE A 1 188 ? -8.739 11.543 -14.115 1.00 82.25 188 PHE A CA 1
ATOM 1509 C C . PHE A 1 188 ? -8.535 12.081 -12.693 1.00 82.25 188 PHE A C 1
ATOM 1511 O O . PHE A 1 188 ? -9.100 11.521 -11.757 1.00 82.25 188 PHE A O 1
ATOM 1518 N N . LEU A 1 189 ? -7.828 13.205 -12.531 1.00 82.25 189 LEU A N 1
ATOM 1519 C CA . LEU A 1 189 ? -7.566 13.811 -11.218 1.00 82.25 189 LEU A CA 1
ATOM 1520 C C . LEU A 1 189 ? -8.859 14.200 -10.485 1.00 82.25 189 LEU A C 1
ATOM 1522 O O . LEU A 1 189 ? -8.988 13.967 -9.285 1.00 82.25 189 LEU A O 1
ATOM 1526 N N . GLN A 1 190 ? -9.843 14.746 -11.205 1.00 85.56 190 GLN A N 1
ATOM 1527 C CA . GLN A 1 190 ? -11.161 15.046 -10.637 1.00 85.56 190 GLN A CA 1
ATOM 1528 C C . GLN A 1 190 ? -11.856 13.778 -10.137 1.00 85.56 190 GLN A C 1
ATOM 1530 O O . GLN A 1 190 ? -12.418 13.761 -9.041 1.00 85.56 190 GLN A O 1
ATOM 1535 N N . ARG A 1 191 ? -11.807 12.697 -10.922 1.00 84.06 191 ARG A N 1
ATOM 1536 C CA . ARG A 1 191 ? -12.390 11.411 -10.533 1.00 84.06 191 ARG A CA 1
ATOM 1537 C C . ARG A 1 191 ? -11.690 10.812 -9.315 1.00 84.06 191 ARG A C 1
ATOM 1539 O O . ARG A 1 191 ? -12.375 10.268 -8.447 1.00 84.06 191 ARG A O 1
ATOM 1546 N N . GLU A 1 192 ? -10.365 10.912 -9.234 1.00 81.94 192 GLU A N 1
ATOM 1547 C CA . GLU A 1 192 ? -9.612 10.494 -8.050 1.00 81.94 192 GLU A CA 1
ATOM 1548 C C . GLU A 1 192 ? -10.065 11.264 -6.806 1.00 81.94 192 GLU A C 1
ATOM 1550 O O . GLU A 1 192 ? -10.395 10.646 -5.794 1.00 81.94 192 GLU A O 1
ATOM 1555 N N . GLU A 1 193 ? -10.162 12.595 -6.889 1.00 85.19 193 GLU A N 1
ATOM 1556 C CA . GLU A 1 193 ? -10.573 13.438 -5.760 1.00 85.19 193 GLU A CA 1
ATOM 1557 C C . GLU A 1 193 ? -11.996 13.107 -5.282 1.00 85.19 193 GLU A C 1
ATOM 1559 O O . GLU A 1 193 ? -12.246 12.990 -4.081 1.00 85.19 193 GLU A O 1
ATOM 1564 N 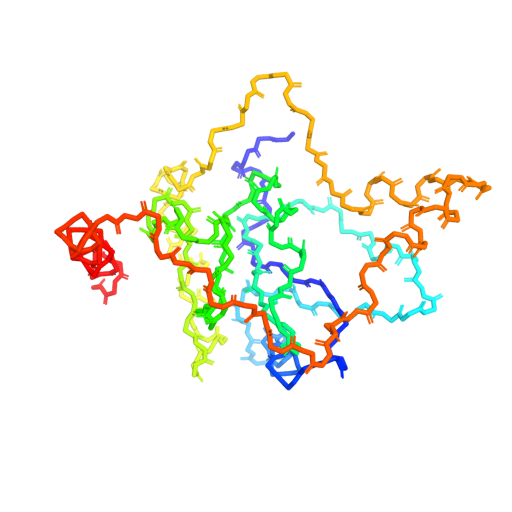N . ILE A 1 194 ? -12.928 12.900 -6.217 1.00 85.06 194 ILE A N 1
ATOM 1565 C CA . ILE A 1 194 ? -14.304 12.491 -5.902 1.00 85.06 194 ILE A CA 1
ATOM 1566 C C . ILE A 1 194 ? -14.319 11.128 -5.206 1.00 85.06 194 ILE A C 1
ATOM 1568 O O . ILE A 1 194 ? -15.048 10.952 -4.232 1.00 85.06 194 ILE A O 1
ATOM 1572 N N . SER A 1 195 ? -13.517 10.174 -5.686 1.00 79.25 195 SER A N 1
ATOM 1573 C CA . SER A 1 195 ? -13.466 8.818 -5.127 1.00 79.25 195 SER A CA 1
ATOM 1574 C C . SER A 1 195 ? -12.930 8.831 -3.696 1.00 79.25 195 SER A C 1
ATOM 1576 O O . SER A 1 195 ? -13.506 8.192 -2.821 1.00 79.25 195 SER A O 1
ATOM 1578 N N . ILE A 1 196 ? -11.884 9.619 -3.426 1.00 79.06 196 ILE A N 1
ATOM 1579 C CA . ILE A 1 196 ? -11.305 9.769 -2.081 1.00 79.06 196 ILE A CA 1
ATOM 1580 C C . ILE A 1 196 ? -12.336 10.350 -1.101 1.00 79.06 196 ILE A C 1
ATOM 1582 O O . ILE A 1 196 ? -12.538 9.797 -0.020 1.00 79.06 196 ILE A O 1
ATOM 1586 N N . LYS A 1 197 ? -13.071 11.396 -1.500 1.00 80.88 197 LYS A N 1
ATOM 1587 C CA . LYS A 1 197 ? -14.095 12.022 -0.642 1.00 80.88 197 LYS A CA 1
ATOM 1588 C C . LYS A 1 197 ? -15.231 11.075 -0.235 1.00 80.88 197 LYS A C 1
ATOM 1590 O O . LYS A 1 197 ? -15.875 11.319 0.778 1.00 80.88 197 LYS A O 1
ATOM 1595 N N . GLN A 1 198 ? -15.487 9.996 -0.979 1.00 72.19 198 GLN A N 1
ATOM 1596 C CA . GLN A 1 198 ? -16.547 9.030 -0.644 1.00 72.19 198 GLN A CA 1
ATOM 1597 C C . GLN A 1 198 ? -16.240 8.166 0.587 1.00 72.19 198 GLN A C 1
ATOM 1599 O O . GLN A 1 198 ? -17.157 7.562 1.140 1.00 72.19 198 GLN A O 1
ATOM 1604 N N . VAL A 1 199 ? -14.972 8.071 0.992 1.00 69.38 199 VAL A N 1
ATOM 1605 C CA . VAL A 1 199 ? -14.518 7.220 2.106 1.00 69.38 199 VAL A CA 1
ATOM 1606 C C . VAL A 1 199 ? -13.897 8.001 3.261 1.00 69.38 199 VAL A C 1
ATOM 1608 O O . VAL A 1 199 ? -13.610 7.405 4.293 1.00 69.38 199 VAL A O 1
ATOM 1611 N N . GLU A 1 200 ? -13.736 9.317 3.123 1.00 65.50 200 GLU A N 1
ATOM 1612 C CA . GLU A 1 200 ? -13.310 10.223 4.202 1.00 65.50 200 GLU A CA 1
ATOM 1613 C C . GLU A 1 200 ? -14.486 10.808 5.022 1.00 65.50 200 GLU A C 1
ATOM 1615 O O . GLU A 1 200 ? -14.241 11.576 5.952 1.00 65.50 200 GLU A O 1
ATOM 1620 N N . LEU A 1 201 ? -15.739 10.456 4.687 1.00 42.31 201 LEU A N 1
ATOM 1621 C CA . LEU A 1 201 ? -16.979 10.877 5.368 1.00 42.31 201 LEU A CA 1
ATOM 1622 C C . LEU A 1 201 ? -17.366 9.972 6.546 1.00 42.31 201 LEU A C 1
ATOM 1624 O O . LEU A 1 201 ? -17.359 8.731 6.368 1.00 42.31 201 LEU A O 1
#

Radius of gyration: 17.5 Å; chains: 1; bounding box: 41×42×48 Å

Sequence (201 aa):
MGWMAREPYAYWKGNPSVALIKQELMKCNVSDNQDWNASVYAQVATSITRPYVPYTPMYKIYIEGSAWSVSEKYILACDSVSSLVKPHYYDFFTRGLMPVHHCWLVRNDDKCKSIKFTVDWGNSHKQKVLTFKLIRPRKAVELCAETMACPAEGVQKKFFMESMENGPTYTSPCTMPHPYDPPSLQAFLQREEISIKQVEL

InterPro domains:
  IPR006598 Glycosyl transferase CAP10 domain [PF05686] (3-129)
  IPR006598 Glycosyl transferase CAP10 domain [SM00672] (1-147)
  IPR051091 Protein O-Glucosyltransferase/Glycosyltransferase 90 [PTHR12203] (3-129)

Organism: Quercus lobata (NCBI:txid97700)

pLDDT: mean 77.78, std 13.67, range [42.09, 94.62]